Protein 5T39 (pdb70)

Radius of gyration: 17.99 Å; Cα contacts (8 Å, |Δi|>4): 480; chains: 1; bounding box: 50×40×37 Å

Organism: NCBI:txid47853

Solvent-accessible surface area: 11333 Å² total; per-residue (Å²): 141,37,126,151,48,35,70,119,161,42,0,110,112,49,0,148,122,30,85,95,6,10,89,11,10,98,28,73,69,68,114,41,4,114,30,48,141,129,124,76,43,66,65,35,9,120,13,0,49,118,14,22,112,62,7,78,74,0,0,6,2,28,4,42,8,0,45,21,0,18,15,1,8,154,48,125,65,10,40,0,1,0,2,12,27,67,94,113,3,5,101,5,0,49,0,11,15,93,6,60,50,15,134,42,22,80,23,91,96,15,43,16,44,106,49,85,2,78,98,18,47,177,2,52,0,0,2,0,14,36,24,5,28,7,5,66,55,1,20,40,7,0,97,21,0,29,144,6,10,36,2,1,5,0,20,7,54,6,43,32,38,73,129,75,34,95,100,70,100,68,15,34,1,63,67,52,148,22,128,49,77,10,73,36,31,79,11,82,27,92,25,4,32,40,5,8,94,78,10,1,43,41,1,0,87,101,15,25,0,78,53,49,81,63,75,99,56,105,95,46,77,110,56,2,35,2,22,0,0,0,82,25,271

InterPro domains:
  IPR008775 Phytanoyl-CoA dioxygenase-like [PF05721] (241-432)
  IPR025714 Methyltransferase domain [PF13847] (56-159)
  IPR029063 S-adenosyl-L-methionine-dependent methyltransferase superfamily [G3DSA:3.40.50.150] (39-230)
  IPR029063 S-adenosyl-L-methionine-dependent methyltransferase superfamily [SSF53335] (43-216)

Foldseek 3Di:
DDPLADPVVVVLVVLVVLPPAAPFDDDPRRGNYHHDPDPQLLVVLVVVCVLQVPWAEEEEEACQQPRNVVNNLPDPRHAYEYEHADVSRQVNNVSVCSNVVSPSYHYDYDALVPDDLLVPAATAEYEAALPLQQAACSLVSLLSRLSHYFKYWYKDKAFQDQPPFDADPRFGWDKAAFPPPPVSSHHPDRIGIGGHPVRVVVSNVVSFQVDKAWPDWDHDNGIIITIIMGGGD

Sequence (233 aa):
RGSHMMDRREIQRRRAKELEPWVNGFEEFEGIRYAEGSDHQDPADRARRAFYEAFPGATRRILELGALEGADTLALARQPGTSSILGLEGREEENLRRAEFVMEEVHGATNVELRIADVETLDFATLGRFDAVLCAGLLYHVREPWALLKDAARRVSAGIYLSTHYWGSSDGLETLDGYSVKHVREEHPEPQARGLSVDVRWLDRASLFAALEENAGFVEIEVLHERTSAEVCDIVVVGRAR

B-factor: mean 14.62, std 6.2, range [7.01, 93.86]

Nearest PDB structures (foldseek):
  5t39-assembly1_A  TM=1.004E+00  e=2.642E-52  Micromonospora carbonacea
  5t38-assembly1_A  TM=9.988E-01  e=7.081E-51  Micromonospora carbonacea
  6ec3-assembly2_B  TM=9.715E-01  e=1.881E-34  Micromonospora carbonacea
  6ec3-assembly3_C  TM=9.720E-01  e=6.759E-34  Micromonospora carbonacea
  6ec3-assembly1_A  TM=9.682E-01  e=3.293E-33  Micromonospora carbonacea

Secondary structure (DSSP, 8-state):
--TTSPPHHHHHHHHHHTPSPSS-EEETTEEEE-------HHHHHHHHHHH-TT--EEEEE--TTSHHHHHHHSSTT-EEEEEES-HHHHHHHHHHHHHHT-TTEEEEE--TTT--GGGS--BSEEEEES-GGGSS-HHHHHHHHHHHBSEEEEEEEEES--TT-EEETTEEEEEEE---SSGGG--SSSEEEEEBHHHHHHHHHHHT--EEEEEEEE--SSEEEEEEEEE--

Structure (mmCIF, N/CA/C/O backbone):
data_5T39
#
_entry.id   5T39
#
_cell.length_a   50.222
_cell.length_b   41.270
_cell.length_c   58.504
_cell.angle_alpha   90.000
_cell.angle_beta   98.580
_cell.angle_gamma   90.000
#
_symmetry.space_group_name_H-M   'P 1 21 1'
#
loop_
_entity.id
_entity.type
_entity.pdbx_description
1 polymer EvdMO1
2 non-polymer S-ADENOSYL-L-HOMOCYSTEINE
3 water water
#
loop_
_atom_site.group_PDB
_atom_site.id
_atom_site.type_symbol
_atom_site.label_atom_id
_atom_site.label_alt_id
_atom_site.label_comp_id
_atom_site.label_asym_id
_atom_site.label_entity_id
_atom_site.label_seq_id
_atom_site.pdbx_PDB_ins_code
_atom_site.Cartn_x
_atom_site.Cartn_y
_atom_site.Cartn_z
_atom_site.occupancy
_atom_site.B_iso_or_equiv
_atom_site.auth_seq_id
_atom_site.auth_comp_id
_atom_site.auth_asym_id
_atom_site.auth_atom_id
_atom_site.pdbx_PDB_model_num
ATOM 1 N N . ARG A 1 17 ? 127.126 24.286 61.135 1.00 16.85 -4 ARG A N 1
ATOM 2 C CA . ARG A 1 17 ? 126.126 23.477 61.877 1.00 15.23 -4 ARG A CA 1
ATOM 3 C C . ARG A 1 17 ? 126.131 23.868 63.355 1.00 15.76 -4 ARG A C 1
ATOM 4 O O . ARG A 1 17 ? 127.152 23.760 64.039 1.00 16.87 -4 ARG A O 1
ATOM 25 N N . GLY A 1 18 ? 124.969 24.315 63.831 1.00 15.85 -3 GLY A N 1
ATOM 26 C CA . GLY A 1 18 ? 124.870 24.832 65.184 1.00 16.50 -3 GLY A CA 1
ATOM 27 C C . GLY A 1 18 ? 125.250 23.806 66.232 1.00 16.59 -3 GLY A C 1
ATOM 28 O O . GLY A 1 18 ? 125.049 22.605 66.064 1.00 15.97 -3 GLY A O 1
ATOM 32 N N . SER A 1 19 ? 125.787 24.304 67.346 1.00 17.64 -2 SER A N 1
ATOM 33 C CA . SER A 1 19 ? 126.302 23.431 68.393 1.00 19.27 -2 SER A CA 1
ATOM 34 C C . SER A 1 19 ? 125.211 22.589 69.048 1.00 18.98 -2 SER A C 1
ATOM 35 O O . SER A 1 19 ? 125.525 21.566 69.663 1.00 20.97 -2 SER A O 1
ATOM 43 N N . HIS A 1 20 ? 123.946 22.999 68.944 1.00 18.31 -1 HIS A N 1
ATOM 44 C CA . HIS A 1 20 ? 122.827 22.243 69.494 1.00 18.86 -1 HIS A CA 1
ATOM 45 C C . HIS A 1 20 ? 122.440 21.053 68.633 1.00 16.65 -1 HIS A C 1
ATOM 46 O O . HIS A 1 20 ? 121.607 20.244 69.060 1.00 18.11 -1 HIS A O 1
ATOM 60 N N . MET A 1 21 ? 122.988 20.944 67.428 1.00 13.73 0 MET A N 1
ATOM 61 C CA . MET A 1 21 ? 122.607 19.881 66.510 1.00 12.21 0 MET A CA 1
ATOM 62 C C . MET A 1 21 ? 123.452 18.634 66.732 1.00 11.88 0 MET A C 1
ATOM 63 O O . MET A 1 21 ? 124.648 18.714 67.007 1.00 13.13 0 MET A O 1
ATOM 77 N N . MET A 1 22 ? 122.829 17.476 66.573 1.00 10.42 1 MET A N 1
ATOM 78 C CA . MET A 1 22 ? 123.580 16.232 66.505 1.00 10.05 1 MET A CA 1
ATOM 79 C C . MET A 1 22 ? 124.296 16.166 65.160 1.00 9.78 1 MET A C 1
ATOM 80 O O . MET A 1 22 ? 123.756 16.582 64.135 1.00 10.26 1 MET A O 1
ATOM 94 N N . ASP A 1 23 ? 125.520 15.650 65.148 1.00 9.87 2 ASP A N 1
ATOM 95 C CA . ASP A 1 23 ? 126.229 15.475 63.886 1.00 10.05 2 ASP A CA 1
ATOM 96 C C . ASP A 1 23 ? 125.430 14.542 62.981 1.00 9.58 2 ASP A C 1
ATOM 97 O O . ASP A 1 23 ? 124.906 13.520 63.432 1.00 9.71 2 ASP A O 1
ATOM 106 N N . ARG A 1 24 ? 125.364 14.862 61.688 1.00 9.51 3 ARG A N 1
ATOM 107 C CA . ARG A 1 24 ? 124.669 13.973 60.763 1.00 9.36 3 ARG A CA 1
ATOM 108 C C . ARG A 1 24 ? 125.273 12.581 60.758 1.00 9.39 3 ARG A C 1
ATOM 109 O O . ARG A 1 24 ? 124.553 11.595 60.597 1.00 9.57 3 ARG A O 1
ATOM 130 N N . ARG A 1 25 ? 126.591 12.466 60.933 1.00 10.25 4 ARG A N 1
ATOM 131 C CA . ARG A 1 25 ? 127.222 11.147 60.988 1.00 10.83 4 ARG A CA 1
ATOM 132 C C . ARG A 1 25 ? 126.638 10.321 62.116 1.00 10.07 4 ARG A C 1
ATOM 133 O O . ARG A 1 25 ? 126.469 9.100 61.991 1.00 10.61 4 ARG A O 1
ATOM 154 N N . GLU A 1 26 ? 126.387 10.962 63.247 1.00 9.65 5 GLU A N 1
ATOM 155 C CA . GLU A 1 26 ? 125.868 10.275 64.417 1.00 9.43 5 GLU A CA 1
ATOM 156 C C . GLU A 1 26 ? 124.372 10.012 64.278 1.00 9.01 5 GLU A C 1
ATOM 157 O O . GLU A 1 26 ? 123.888 8.959 64.709 1.00 9.24 5 GLU A O 1
ATOM 169 N N . ILE A 1 27 ? 123.621 10.949 63.687 1.00 8.43 6 ILE A N 1
ATOM 170 C CA . ILE A 1 27 ? 122.222 10.679 63.359 1.00 8.53 6 ILE A CA 1
ATOM 171 C C . ILE A 1 27 ? 122.133 9.421 62.518 1.00 8.08 6 ILE A C 1
ATOM 172 O O . ILE A 1 27 ? 121.327 8.520 62.783 1.00 8.28 6 ILE A O 1
ATOM 188 N N . GLN A 1 28 ? 122.975 9.340 61.494 1.00 8.58 7 GLN A N 1
ATOM 189 C CA . GLN A 1 28 ? 122.972 8.180 60.612 1.00 9.19 7 GLN A CA 1
ATOM 190 C C . GLN A 1 28 ? 123.326 6.902 61.370 1.00 8.79 7 GLN A C 1
ATOM 191 O O . GLN A 1 28 ? 122.643 5.880 61.246 1.00 8.95 7 GLN A O 1
ATOM 205 N N . ARG A 1 29 ? 124.397 6.940 62.160 1.00 8.68 8 ARG A N 1
ATOM 206 C CA . ARG A 1 29 ? 124.850 5.745 62.856 1.00 9.02 8 ARG A CA 1
ATOM 207 C C . ARG A 1 29 ? 123.778 5.256 63.817 1.00 8.68 8 ARG A C 1
ATOM 208 O O . ARG A 1 29 ? 123.471 4.056 63.884 1.00 8.76 8 ARG A O 1
ATOM 229 N N A ARG A 1 30 ? 123.214 6.174 64.593 0.68 8.30 9 ARG A N 1
ATOM 230 N N B ARG A 1 30 ? 123.212 6.175 64.596 0.32 8.93 9 ARG A N 1
ATOM 231 C CA A ARG A 1 30 ? 122.279 5.781 65.630 0.68 8.77 9 ARG A CA 1
ATOM 232 C CA B ARG A 1 30 ? 122.273 5.778 65.634 0.32 9.61 9 ARG A CA 1
ATOM 233 C C A ARG A 1 30 ? 120.947 5.351 65.031 0.68 8.35 9 ARG A C 1
ATOM 234 C C B ARG A 1 30 ? 120.938 5.353 65.036 0.32 8.91 9 ARG A C 1
ATOM 235 O O A ARG A 1 30 ? 120.357 4.362 65.474 0.68 8.92 9 ARG A O 1
ATOM 236 O O B ARG A 1 30 ? 120.332 4.380 65.497 0.32 9.26 9 ARG A O 1
ATOM 277 N N . ALA A 1 31 ? 120.462 6.053 64.001 1.00 8.27 10 ALA A N 1
ATOM 278 C CA . ALA A 1 31 ? 119.222 5.630 63.354 1.00 8.49 10 ALA A CA 1
ATOM 279 C C . ALA A 1 31 ? 119.359 4.220 62.804 1.00 8.55 10 ALA A C 1
ATOM 280 O O . ALA A 1 31 ? 118.424 3.413 62.894 1.00 9.03 10 ALA A O 1
ATOM 287 N N . LYS A 1 32 ? 120.534 3.895 62.255 1.00 8.47 11 LYS A N 1
ATOM 288 C CA . LYS A 1 32 ? 120.775 2.552 61.739 1.00 8.99 11 LYS A CA 1
ATOM 289 C C . LYS A 1 32 ? 120.799 1.524 62.864 1.00 9.01 11 LYS A C 1
ATOM 290 O O . LYS A 1 32 ? 120.215 0.441 62.751 1.00 9.57 11 LYS A O 1
ATOM 309 N N . GLU A 1 33 ? 121.493 1.842 63.953 1.00 8.91 12 GLU A N 1
ATOM 310 C CA . GLU A 1 33 ? 121.554 0.937 65.093 1.00 9.89 12 GLU A CA 1
ATOM 311 C C . GLU A 1 33 ? 120.172 0.643 65.647 1.00 9.98 12 GLU A C 1
ATOM 312 O O . GLU A 1 33 ? 119.932 -0.457 66.147 1.00 11.24 12 GLU A O 1
ATOM 324 N N . LEU A 1 34 ? 119.250 1.598 65.542 1.00 9.12 13 LEU A N 1
ATOM 325 C CA . LEU A 1 34 ? 117.900 1.462 66.078 1.00 9.74 13 LEU A CA 1
ATOM 326 C C . LEU A 1 34 ? 116.944 0.715 65.148 1.00 9.82 13 LEU A C 1
ATOM 327 O O . LEU A 1 34 ? 115.814 0.430 65.555 1.00 10.36 13 LEU A O 1
ATOM 343 N N . GLU A 1 35 ? 117.361 0.372 63.932 1.00 9.37 14 GLU A N 1
ATOM 344 C CA . GLU A 1 35 ? 116.481 -0.378 63.042 1.00 8.99 14 GLU A CA 1
ATOM 345 C C . GLU A 1 35 ? 116.167 -1.744 63.648 1.00 9.68 14 GLU A C 1
ATOM 346 O O . GLU A 1 35 ? 117.017 -2.342 64.314 1.00 11.41 14 GLU A O 1
ATOM 358 N N . PRO A 1 36 ? 114.974 -2.298 63.389 1.00 8.77 15 PRO A N 1
ATOM 359 C CA . PRO A 1 36 ? 113.949 -1.774 62.480 1.00 8.37 15 PRO A CA 1
ATOM 360 C C . PRO A 1 36 ? 113.016 -0.764 63.143 1.00 8.66 15 PRO A C 1
ATOM 361 O O . PRO A 1 36 ? 112.513 -0.995 64.252 1.00 10.46 15 PRO A O 1
ATOM 372 N N . TRP A 1 37 ? 112.754 0.325 62.430 1.00 8.03 16 TRP A N 1
ATOM 373 C CA . TRP A 1 37 ? 111.758 1.300 62.834 1.00 8.13 16 TRP A CA 1
ATOM 374 C C . TRP A 1 37 ? 110.369 0.881 62.374 1.00 8.63 16 TRP A C 1
ATOM 375 O O . TRP A 1 37 ? 110.199 0.176 61.373 1.00 9.55 16 TRP A O 1
ATOM 396 N N . VAL A 1 38 ? 109.365 1.371 63.099 1.00 8.86 17 VAL A N 1
ATOM 397 C CA . VAL A 1 38 ? 107.965 1.168 62.743 1.00 9.61 17 VAL A CA 1
ATOM 398 C C . VAL A 1 38 ? 107.493 2.237 61.781 1.00 10.09 17 VAL A C 1
ATOM 399 O O . VAL A 1 38 ? 106.807 1.945 60.800 1.00 11.45 17 VAL A O 1
ATOM 412 N N . ASN A 1 39 ? 107.813 3.495 62.054 1.00 10.62 18 ASN A N 1
ATOM 413 C CA . ASN A 1 39 ? 107.349 4.565 61.187 1.00 12.22 18 ASN A CA 1
ATOM 414 C C . ASN A 1 39 ? 108.467 5.268 60.461 1.00 11.52 18 ASN A C 1
ATOM 415 O O . ASN A 1 39 ? 108.205 6.253 59.771 1.00 13.45 18 ASN A O 1
ATOM 426 N N . GLY A 1 40 ? 109.674 4.747 60.544 1.00 10.90 19 GLY A N 1
ATOM 427 C CA . GLY A 1 40 ? 110.797 5.300 59.826 1.00 10.82 19 GLY A CA 1
ATOM 428 C C . GLY A 1 40 ? 111.331 6.530 60.524 1.00 10.61 19 GLY A C 1
ATOM 429 O O . GLY A 1 40 ? 110.800 6.983 61.542 1.00 11.48 19 GLY A O 1
ATOM 433 N N . PHE A 1 41 ? 112.394 7.094 59.944 1.00 9.56 20 PHE A N 1
ATOM 434 C CA . PHE A 1 41 ? 113.029 8.266 60.521 1.00 9.29 20 PHE A CA 1
ATOM 435 C C . PHE A 1 41 ? 113.636 9.110 59.414 1.00 9.06 20 PHE A C 1
ATOM 436 O O . PHE A 1 41 ? 114.439 8.620 58.613 1.00 9.40 20 PHE A O 1
ATOM 453 N N . GLU A 1 42 ? 113.264 10.381 59.400 1.00 9.34 21 GLU A N 1
ATOM 454 C CA A GLU A 1 42 ? 113.770 11.354 58.445 0.70 10.75 21 GLU A CA 1
ATOM 455 C CA B GLU A 1 42 ? 113.826 11.333 58.462 0.30 10.01 21 GLU A CA 1
ATOM 456 C C . GLU A 1 42 ? 114.115 12.630 59.197 1.00 10.01 21 GLU A C 1
ATOM 457 O O . GLU A 1 42 ? 113.408 13.007 60.142 1.00 11.65 21 GLU A O 1
ATOM 480 N N . PHE A 1 43 ? 115.183 13.301 58.777 1.00 8.98 22 PHE A N 1
ATOM 481 C CA . PHE A 1 43 ? 115.552 14.563 59.401 1.00 8.70 22 PHE A CA 1
ATOM 482 C C . PHE A 1 43 ? 116.384 15.351 58.402 1.00 8.52 22 PHE A C 1
ATOM 483 O O . PHE A 1 43 ? 117.246 14.786 57.734 1.00 8.60 22 PHE A O 1
ATOM 500 N N . GLU A 1 44 ? 116.098 16.646 58.282 1.00 8.64 23 GLU A N 1
ATOM 501 C CA . GLU A 1 44 ? 116.792 17.519 57.325 1.00 8.84 23 GLU A CA 1
ATOM 502 C C . GLU A 1 44 ? 116.681 16.995 55.895 1.00 8.71 23 GLU A C 1
ATOM 503 O O . GLU A 1 44 ? 117.609 17.126 55.098 1.00 9.30 23 GLU A O 1
ATOM 515 N N . GLY A 1 45 ? 115.540 16.391 55.559 1.00 9.24 24 GLY A N 1
ATOM 516 C CA . GLY A 1 45 ? 115.335 15.914 54.212 1.00 10.05 24 GLY A CA 1
ATOM 517 C C . GLY A 1 45 ? 116.070 14.641 53.879 1.00 10.58 24 GLY A C 1
ATOM 518 O O . GLY A 1 45 ? 116.093 14.245 52.709 1.00 13.00 24 GLY A O 1
ATOM 522 N N . ILE A 1 46 ? 116.682 13.993 54.867 1.00 9.46 25 ILE A N 1
ATOM 523 C CA . ILE A 1 46 ? 117.410 12.749 54.679 1.00 9.90 25 ILE A CA 1
ATOM 524 C C . ILE A 1 46 ? 116.589 11.637 55.312 1.00 10.00 25 ILE A C 1
ATOM 525 O O . ILE A 1 46 ? 116.267 11.689 56.506 1.00 10.03 25 ILE A O 1
ATOM 541 N N . ARG A 1 47 ? 116.252 10.630 54.515 1.00 11.51 26 ARG A N 1
ATOM 542 C CA . ARG A 1 47 ? 115.505 9.471 54.990 1.00 13.47 26 ARG A CA 1
ATOM 543 C C . ARG A 1 47 ? 116.522 8.454 55.471 1.00 13.12 26 ARG A C 1
ATOM 544 O O . ARG A 1 47 ? 117.162 7.770 54.672 1.00 16.73 26 ARG A O 1
ATOM 565 N N . TYR A 1 48 ? 116.662 8.350 56.780 1.00 10.44 27 TYR A N 1
ATOM 566 C CA . TYR A 1 48 ? 117.642 7.438 57.348 1.00 10.85 27 TYR A CA 1
ATOM 567 C C . TYR A 1 48 ? 117.112 6.016 57.446 1.00 11.55 27 TYR A C 1
ATOM 568 O O . TYR A 1 48 ? 117.862 5.061 57.231 1.00 13.91 27 TYR A O 1
ATOM 586 N N . ALA A 1 49 ? 115.839 5.850 57.785 1.00 9.97 28 ALA A N 1
ATOM 587 C CA . ALA A 1 49 ? 115.269 4.534 58.009 1.00 10.17 28 ALA A CA 1
ATOM 588 C C . ALA A 1 49 ? 113.837 4.524 57.521 1.00 9.71 28 ALA A C 1
ATOM 589 O O . ALA A 1 49 ? 113.117 5.514 57.637 1.00 10.14 28 ALA A O 1
ATOM 596 N N . GLU A 1 50 ? 113.428 3.379 57.001 1.00 9.79 29 GLU A N 1
ATOM 597 C CA . GLU A 1 50 ? 112.073 3.155 56.539 1.00 10.11 29 GLU A CA 1
ATOM 598 C C . GLU A 1 50 ? 111.274 2.459 57.629 1.00 10.48 29 GLU A C 1
ATOM 599 O O . GLU A 1 50 ? 111.813 1.773 58.503 1.00 10.82 29 GLU A O 1
ATOM 611 N N . GLY A 1 51 ? 109.963 2.649 57.563 1.00 12.26 30 GLY A N 1
ATOM 612 C CA . GLY A 1 51 ?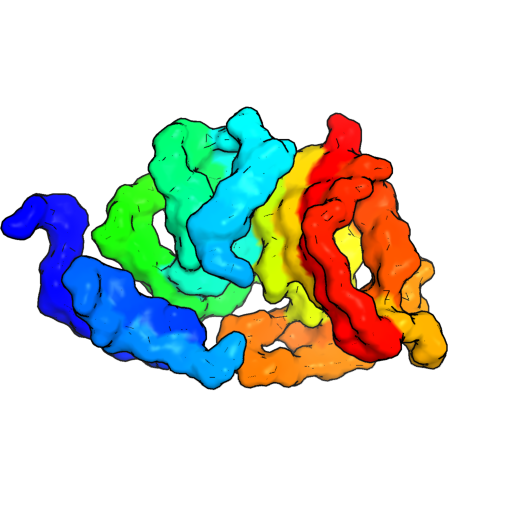 109.047 2.029 58.492 1.00 11.82 30 GLY A CA 1
ATOM 613 C C . GLY A 1 51 ? 108.496 0.727 57.961 1.00 11.35 30 GLY A C 1
ATOM 614 O O . GLY A 1 51 ? 108.893 0.223 56.907 1.00 13.12 30 GLY A O 1
ATOM 618 N N . SER A 1 52 ? 107.559 0.178 58.715 1.00 12.13 31 SER A N 1
ATOM 619 C CA . SER A 1 52 ? 107.082 -1.160 58.432 1.00 14.60 31 SER A CA 1
ATOM 620 C C . SER A 1 52 ? 105.943 -1.129 57.427 1.00 14.78 31 SER A C 1
ATOM 621 O O . SER A 1 52 ? 105.481 -0.074 56.984 1.00 15.43 31 SER A O 1
ATOM 629 N N . ASP A 1 53 ? 105.501 -2.332 57.056 1.00 15.83 32 ASP A N 1
ATOM 630 C CA . ASP A 1 53 ? 104.407 -2.494 56.113 1.00 17.10 32 ASP A CA 1
ATOM 631 C C . ASP A 1 53 ? 103.092 -1.998 56.696 1.00 21.28 32 ASP A C 1
ATOM 632 O O . ASP A 1 53 ? 102.166 -1.708 55.935 1.00 22.38 32 ASP A O 1
ATOM 641 N N . HIS A 1 54 ? 102.985 -1.925 58.021 1.00 24.28 33 HIS A N 1
ATOM 642 C CA . HIS A 1 54 ? 101.730 -1.579 58.687 1.00 28.28 33 HIS A CA 1
ATOM 643 C C . HIS A 1 54 ? 101.775 -0.215 59.368 1.00 29.66 33 HIS A C 1
ATOM 644 O O . HIS A 1 54 ? 100.955 0.069 60.243 1.00 30.51 33 HIS A O 1
ATOM 658 N N . GLN A 1 60 ? 96.859 8.807 62.300 1.00 24.25 39 GLN A N 1
ATOM 659 C CA . GLN A 1 60 ? 96.758 10.174 61.806 1.00 34.78 39 GLN A CA 1
ATOM 660 C C . GLN A 1 60 ? 98.119 10.864 61.772 1.00 22.68 39 GLN A C 1
ATOM 661 O O . GLN A 1 60 ? 98.995 10.580 62.588 1.00 24.62 39 GLN A O 1
ATOM 667 N N . ASP A 1 61 ? 98.291 11.765 60.816 1.00 21.75 40 ASP A N 1
ATOM 668 C CA . ASP A 1 61 ? 99.460 12.627 60.802 1.00 20.72 40 ASP A CA 1
ATOM 669 C C . ASP A 1 61 ? 99.639 13.267 62.182 1.00 17.51 40 ASP A C 1
ATOM 670 O O . ASP A 1 61 ? 98.681 13.842 62.717 1.00 16.80 40 ASP A O 1
ATOM 678 N N . PRO A 1 62 ? 100.833 13.191 62.787 1.00 16.70 41 PRO A N 1
ATOM 679 C CA . PRO A 1 62 ? 100.987 13.735 64.149 1.00 15.73 41 PRO A CA 1
ATOM 680 C C . PRO A 1 62 ? 100.619 15.202 64.280 1.00 15.18 41 PRO A C 1
ATOM 681 O O . PRO A 1 62 ? 100.027 15.586 65.297 1.00 14.50 41 PRO A O 1
ATOM 692 N N . ALA A 1 63 ? 100.961 16.041 63.300 1.00 16.16 42 ALA A N 1
ATOM 693 C CA . ALA A 1 63 ? 100.615 17.454 63.401 1.00 16.90 42 ALA A CA 1
ATOM 694 C C . ALA A 1 63 ? 99.105 17.650 63.400 1.00 16.35 42 ALA A C 1
ATOM 695 O O . ALA A 1 63 ? 98.581 18.492 64.135 1.00 16.09 42 ALA A O 1
ATOM 702 N N . ASP A 1 64 ? 98.385 16.881 62.581 1.00 17.09 43 ASP A N 1
ATOM 703 C CA . ASP A 1 64 ? 96.927 16.981 62.563 1.00 17.92 43 ASP A CA 1
ATOM 704 C C . ASP A 1 64 ? 96.318 16.471 63.866 1.00 15.65 43 ASP A C 1
ATOM 705 O O . ASP A 1 64 ? 95.346 17.043 64.378 1.00 15.60 43 ASP A O 1
ATOM 714 N N . ARG A 1 65 ? 96.875 15.396 64.426 1.00 13.98 44 ARG A N 1
ATOM 715 C CA . ARG A 1 65 ? 96.374 14.897 65.702 1.00 12.41 44 ARG A CA 1
ATOM 716 C C . ARG A 1 65 ? 96.598 15.917 66.811 1.00 11.96 44 ARG A C 1
ATOM 717 O O . ARG A 1 65 ? 95.715 16.146 67.644 1.00 11.62 44 ARG A O 1
ATOM 738 N N . ALA A 1 66 ? 97.783 16.523 66.846 1.00 12.28 45 ALA A N 1
ATOM 739 C CA . ALA A 1 66 ? 98.055 17.534 67.859 1.00 12.19 45 ALA A CA 1
ATOM 740 C C . ALA A 1 66 ? 97.105 18.714 67.722 1.00 12.35 45 ALA A C 1
ATOM 741 O O . ALA A 1 66 ? 96.625 19.250 68.727 1.00 12.24 45 ALA A O 1
ATOM 748 N N . ARG A 1 67 ? 96.803 19.121 66.488 1.00 13.59 46 ARG A N 1
ATOM 749 C CA A ARG A 1 67 ? 95.853 20.210 66.287 0.58 14.21 46 ARG A CA 1
ATOM 750 C CA B ARG A 1 67 ? 95.856 20.212 66.299 0.42 14.56 46 ARG A CA 1
ATOM 751 C C . ARG A 1 67 ? 94.496 19.851 66.877 1.00 13.25 46 ARG A C 1
ATOM 752 O O . ARG A 1 67 ? 93.872 20.660 67.573 1.00 13.30 46 ARG A O 1
ATOM 793 N N . ALA A 1 68 ? 94.015 18.641 66.598 1.00 12.64 47 ALA A N 1
ATOM 794 C CA . ALA A 1 68 ? 92.725 18.232 67.140 1.00 12.30 47 ALA A CA 1
ATOM 795 C C . ALA A 1 68 ? 92.769 18.146 68.658 1.00 10.91 47 ALA A C 1
ATOM 796 O O . ALA A 1 68 ? 91.809 18.523 69.339 1.00 11.31 47 ALA A O 1
ATOM 803 N N . PHE A 1 69 ? 93.878 17.648 69.205 1.00 10.55 48 PHE A N 1
ATOM 804 C CA . PHE A 1 69 ? 94.023 17.530 70.652 1.00 10.21 48 PHE A CA 1
ATOM 805 C C . PHE A 1 69 ? 93.922 18.898 71.317 1.00 10.00 48 PHE A C 1
ATOM 806 O O . PHE A 1 69 ? 93.210 19.068 72.313 1.00 10.48 48 PHE A O 1
ATOM 823 N N . TYR A 1 70 ? 94.630 19.885 70.771 1.00 10.83 49 TYR A N 1
ATOM 824 C CA . TYR A 1 70 ? 94.620 21.223 71.346 1.00 11.73 49 TYR A CA 1
ATOM 825 C C . TYR A 1 70 ? 93.363 22.016 71.002 1.00 11.65 49 TYR A C 1
ATOM 826 O O . TYR A 1 70 ? 93.066 23.003 71.688 1.00 12.92 49 TYR A O 1
ATOM 844 N N . GLU A 1 71 ? 92.600 21.602 69.986 1.00 11.76 50 GLU A N 1
ATOM 845 C CA . GLU A 1 71 ? 91.245 22.133 69.831 1.00 13.01 50 GLU A CA 1
ATOM 846 C C . GLU A 1 71 ? 90.369 21.684 70.993 1.00 12.44 50 GLU A C 1
ATOM 847 O O . GLU A 1 71 ? 89.559 22.462 71.509 1.00 13.29 50 GLU A O 1
ATOM 859 N N . ALA A 1 72 ?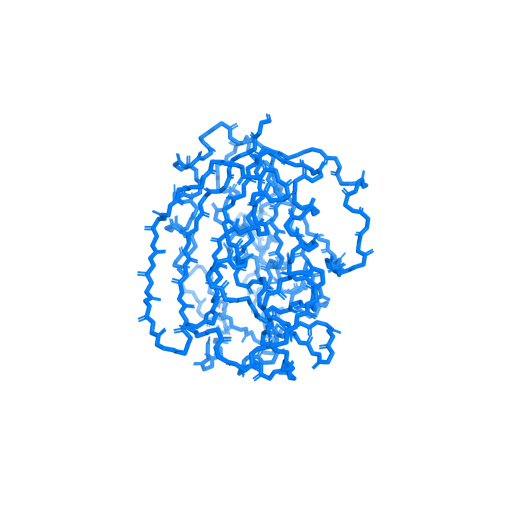 90.540 20.437 71.431 1.00 11.41 51 ALA A N 1
ATOM 860 C CA . ALA A 1 72 ? 89.760 19.901 72.541 1.00 11.71 51 ALA A CA 1
ATOM 861 C C . ALA A 1 72 ? 90.225 20.460 73.883 1.00 10.85 51 ALA A C 1
ATOM 862 O O . ALA A 1 72 ? 89.398 20.668 74.783 1.00 11.69 51 ALA A O 1
ATOM 869 N N . PHE A 1 73 ? 91.543 20.649 74.050 1.00 9.83 52 PHE A N 1
ATOM 870 C CA . PHE A 1 73 ? 92.152 21.025 75.326 1.00 10.22 52 PHE A CA 1
ATOM 871 C C . PHE A 1 73 ? 93.058 22.240 75.123 1.00 10.47 52 PHE A C 1
ATOM 872 O O . PHE A 1 73 ? 94.280 22.163 75.276 1.00 11.07 52 PHE A O 1
ATOM 889 N N . PRO A 1 74 ? 92.480 23.391 74.788 1.00 11.03 53 PRO A N 1
ATOM 890 C CA . PRO A 1 74 ? 93.318 24.555 74.438 1.00 11.32 53 PRO A CA 1
ATOM 891 C C . PRO A 1 74 ? 94.182 25.053 75.577 1.00 11.31 53 PRO A C 1
ATOM 892 O O . PRO A 1 74 ? 95.252 25.624 75.328 1.00 12.10 53 PRO A O 1
ATOM 903 N N . GLY A 1 75 ? 93.740 24.885 76.816 1.00 11.47 54 GLY A N 1
ATOM 904 C CA . GLY A 1 75 ? 94.514 25.335 77.950 1.00 11.98 54 GLY A CA 1
ATOM 905 C C . GLY A 1 75 ? 95.544 24.355 78.457 1.00 11.65 54 GLY A C 1
ATOM 906 O O . GLY A 1 75 ? 96.210 24.639 79.452 1.00 13.33 54 GLY A O 1
ATOM 910 N N . ALA A 1 76 ? 95.718 23.204 77.811 1.00 11.17 55 ALA A N 1
ATOM 911 C CA . ALA A 1 76 ? 96.589 22.172 78.361 1.00 11.66 55 ALA A CA 1
ATOM 912 C C . ALA A 1 76 ? 98.048 22.605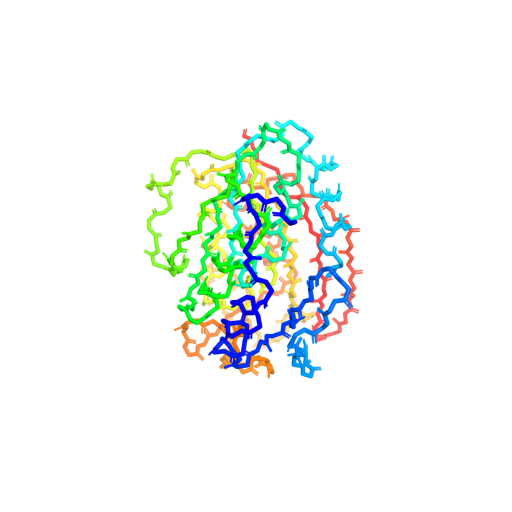 78.387 1.00 11.22 55 ALA A C 1
ATOM 913 O O . ALA A 1 76 ? 98.617 23.015 77.366 1.00 12.30 55 ALA A O 1
ATOM 920 N N . THR A 1 77 ? 98.663 22.478 79.559 1.00 11.39 56 THR A N 1
ATOM 921 C CA . THR A 1 77 ? 100.086 22.735 79.729 1.00 12.51 56 THR A CA 1
ATOM 922 C C . THR A 1 77 ? 100.860 21.530 80.229 1.00 12.36 56 THR A C 1
ATOM 923 O O . THR A 1 77 ? 102.090 21.568 80.222 1.00 13.70 56 THR A O 1
ATOM 934 N N . ARG A 1 78 ? 100.194 20.488 80.703 1.00 9.64 57 ARG A N 1
ATOM 935 C CA A ARG A 1 78 ? 100.847 19.277 81.178 0.59 10.08 57 ARG A CA 1
ATOM 936 C CA B ARG A 1 78 ? 100.881 19.270 81.110 0.41 9.45 57 ARG A CA 1
ATOM 937 C C . ARG A 1 78 ? 100.041 18.101 80.637 1.00 9.21 57 ARG A C 1
ATOM 938 O O . ARG A 1 78 ? 98.877 17.955 81.015 1.00 9.83 57 ARG A O 1
ATOM 979 N N . ILE A 1 79 ? 100.642 17.285 79.769 1.00 8.58 58 ILE A N 1
ATOM 980 C CA . ILE A 1 79 ? 99.949 16.233 79.039 1.00 9.06 58 ILE A CA 1
ATOM 981 C C . ILE A 1 79 ? 100.605 14.897 79.328 1.00 7.89 58 ILE A C 1
ATOM 982 O O . ILE A 1 79 ? 101.834 14.805 79.384 1.00 8.55 58 ILE A O 1
ATOM 998 N N . LEU A 1 80 ? 99.787 13.856 79.445 1.00 7.34 59 LEU A N 1
ATOM 999 C CA . LEU A 1 80 ? 100.248 12.480 79.554 1.00 7.20 59 LEU A CA 1
ATOM 1000 C C . LEU A 1 80 ? 99.903 11.766 78.257 1.00 7.23 59 LEU A C 1
ATOM 1001 O O . LEU A 1 80 ? 98.731 11.754 77.864 1.00 8.58 59 LEU A O 1
ATOM 1017 N N . GLU A 1 81 ? 100.895 11.163 77.608 1.00 7.01 60 GLU A N 1
ATOM 1018 C CA . GLU A 1 81 ? 100.679 10.376 76.401 1.00 7.35 60 GLU A CA 1
ATOM 1019 C C . GLU A 1 81 ? 100.963 8.914 76.717 1.00 7.38 60 GLU A C 1
ATOM 1020 O O . GLU A 1 81 ? 102.028 8.579 77.247 1.00 8.22 60 GLU A O 1
ATOM 1032 N N . LEU A 1 82 ? 100.020 8.043 76.382 1.00 7.02 61 LEU A N 1
ATOM 1033 C CA . LEU A 1 82 ? 100.143 6.615 76.658 1.00 7.62 61 LEU A CA 1
ATOM 1034 C C . LEU A 1 82 ? 100.461 5.845 75.379 1.00 7.83 61 LEU A C 1
ATOM 1035 O O . LEU A 1 82 ? 99.738 5.940 74.392 1.00 9.21 61 LEU A O 1
ATOM 1051 N N . GLY A 1 83 ? 101.512 5.041 75.409 1.00 7.91 62 GLY A N 1
ATOM 1052 C CA . GLY A 1 83 ? 101.911 4.283 74.235 1.00 8.32 62 GLY A CA 1
ATOM 1053 C C . GLY A 1 83 ? 102.612 5.129 73.191 1.00 8.40 62 GLY A C 1
ATOM 1054 O O . GLY A 1 83 ? 102.196 5.180 72.028 1.00 9.65 62 GLY A O 1
ATOM 1058 N N . ALA A 1 84 ? 103.702 5.789 73.592 1.00 8.01 63 ALA A N 1
ATOM 1059 C CA . ALA A 1 84 ? 104.330 6.816 72.768 1.00 8.94 63 ALA A CA 1
ATOM 1060 C C . ALA A 1 84 ? 105.077 6.281 71.547 1.00 8.93 63 ALA A C 1
ATOM 1061 O O . ALA A 1 84 ? 105.417 7.082 70.664 1.00 9.61 63 ALA A O 1
ATOM 1068 N N . LEU A 1 85 ? 105.339 4.977 71.472 1.00 8.19 64 LEU A N 1
ATOM 1069 C CA . LEU A 1 85 ? 105.983 4.373 70.308 1.00 8.33 64 LEU A CA 1
ATOM 1070 C C . LEU A 1 85 ? 107.340 5.021 70.019 1.00 8.55 64 LEU A C 1
ATOM 1071 O O . LEU A 1 85 ? 108.259 4.879 70.833 1.00 9.52 64 LEU A O 1
ATOM 1087 N N . GLU A 1 86 ? 107.476 5.738 68.900 1.00 8.64 65 GLU A N 1
ATOM 1088 C CA . GLU A 1 86 ? 108.724 6.367 68.477 1.00 9.00 65 GLU A CA 1
ATOM 1089 C C . GLU A 1 86 ? 108.688 7.878 68.658 1.00 9.20 65 GLU A C 1
ATOM 1090 O O . GLU A 1 86 ? 109.537 8.600 68.125 1.00 10.00 65 GLU A O 1
ATOM 1102 N N . GLY A 1 87 ? 107.740 8.361 69.452 1.00 9.62 66 GLY A N 1
ATOM 1103 C CA . GLY A 1 87 ? 107.686 9.755 69.846 1.00 11.10 66 GLY A CA 1
ATOM 1104 C C . GLY A 1 87 ? 107.091 10.718 68.848 1.00 11.85 66 GLY A C 1
ATOM 1105 O O . GLY A 1 87 ? 107.199 11.927 69.056 1.00 12.55 66 GLY A O 1
ATOM 1109 N N . ALA A 1 88 ? 106.447 10.246 67.786 1.00 11.93 67 ALA A N 1
ATOM 1110 C CA . ALA A 1 88 ? 105.973 11.173 66.761 1.00 13.14 67 ALA A CA 1
ATOM 1111 C C . ALA A 1 88 ? 104.880 12.098 67.301 1.00 12.38 67 ALA A C 1
ATOM 1112 O O . ALA A 1 88 ? 104.896 13.312 67.049 1.00 12.94 67 ALA A O 1
ATOM 1119 N N . ASP A 1 89 ? 103.893 11.542 68.020 1.00 11.72 68 ASP A N 1
ATOM 1120 C CA . ASP A 1 89 ? 102.862 12.397 68.609 1.00 11.31 68 ASP A CA 1
ATOM 1121 C C . ASP A 1 89 ? 103.445 13.236 69.739 1.00 11.04 68 ASP A C 1
ATOM 1122 O O . ASP A 1 89 ? 103.061 14.395 69.921 1.00 11.70 68 ASP A O 1
ATOM 1131 N N . THR A 1 90 ? 104.370 12.659 70.511 1.00 11.14 69 THR A N 1
ATOM 1132 C CA . THR A 1 90 ? 104.994 13.377 71.615 1.00 11.80 69 THR A CA 1
ATOM 1133 C C . THR A 1 90 ? 105.655 14.643 71.100 1.00 11.97 69 THR A C 1
ATOM 1134 O O . THR A 1 90 ? 105.478 15.737 71.653 1.00 12.38 69 THR A O 1
ATOM 1145 N N . LEU A 1 91 ? 106.420 14.505 70.017 1.00 12.11 70 LEU A N 1
ATOM 1146 C CA . LEU A 1 91 ? 107.100 15.647 69.416 1.00 12.52 70 LEU A CA 1
ATOM 1147 C C . LEU A 1 91 ? 106.098 16.684 68.908 1.00 12.51 70 LEU A C 1
ATOM 1148 O O . LEU A 1 91 ? 106.261 17.891 69.133 1.00 13.76 70 LEU A O 1
ATOM 1164 N N . ALA A 1 92 ? 105.051 16.232 68.216 1.00 12.65 71 ALA A N 1
ATOM 1165 C CA . ALA A 1 92 ? 104.054 17.160 67.697 1.00 13.07 71 ALA A CA 1
ATOM 1166 C C . ALA A 1 92 ? 103.362 17.928 68.818 1.00 12.79 71 ALA A C 1
ATOM 1167 O O . ALA A 1 92 ? 103.107 19.131 68.692 1.00 14.13 71 ALA A O 1
ATOM 1174 N N . LEU A 1 93 ? 103.037 17.247 69.920 1.00 12.47 72 LEU A N 1
ATOM 1175 C CA . LEU A 1 93 ? 102.413 17.912 71.060 1.00 12.64 72 LEU A CA 1
ATOM 1176 C C . LEU A 1 93 ? 103.346 18.900 71.732 1.00 13.49 72 LEU A C 1
ATOM 1177 O O . LEU A 1 93 ? 102.879 19.855 72.360 1.00 14.94 72 LEU A O 1
ATOM 1193 N N . ALA A 1 94 ? 104.648 18.676 71.643 1.00 14.58 73 ALA A N 1
ATOM 1194 C CA . ALA A 1 94 ? 105.630 19.492 72.343 1.00 16.08 73 ALA A CA 1
ATOM 1195 C C . ALA A 1 94 ? 106.036 20.735 71.571 1.00 18.14 73 ALA A C 1
ATOM 1196 O O . ALA A 1 94 ? 106.812 21.540 72.095 1.00 17.52 73 ALA A O 1
ATOM 1203 N N . ARG A 1 95 ? 105.533 20.911 70.346 1.00 21.97 74 ARG A N 1
ATOM 1204 C CA . ARG A 1 95 ? 105.962 22.040 69.525 1.00 26.18 74 ARG A CA 1
ATOM 1205 C C . ARG A 1 95 ? 105.713 23.365 70.233 1.00 27.48 74 ARG A C 1
ATOM 1206 O O . ARG A 1 95 ? 106.546 24.278 70.170 1.00 27.41 74 ARG A O 1
ATOM 1227 N N . GLN A 1 96 ? 104.579 23.495 70.902 1.00 29.47 75 GLN A N 1
ATOM 1228 C CA . GLN A 1 96 ? 104.252 24.745 71.565 1.00 30.89 75 GLN A CA 1
ATOM 1229 C C . GLN A 1 96 ? 105.048 24.851 72.859 1.00 30.92 75 GLN A C 1
ATOM 1230 O O . GLN A 1 96 ? 104.927 23.970 73.719 1.00 30.35 75 GLN A O 1
ATOM 1234 N N . PRO A 1 97 ? 105.864 25.885 73.042 1.00 31.45 76 PRO A N 1
ATOM 1235 C CA . PRO A 1 97 ? 106.455 26.094 74.359 1.00 30.49 76 PRO A CA 1
ATOM 1236 C C . PRO A 1 97 ? 105.343 26.410 75.341 1.00 28.24 76 PRO A C 1
ATOM 1237 O O . PRO A 1 97 ? 104.254 26.862 74.976 1.00 30.28 76 PRO A O 1
ATOM 1248 N N . GLY A 1 98 ? 105.624 26.147 76.600 1.00 24.00 77 GLY A N 1
ATOM 1249 C CA . GLY A 1 98 ? 104.624 26.253 77.620 1.00 20.96 77 GLY A CA 1
ATOM 1250 C C . GLY A 1 98 ? 103.860 24.980 77.918 1.00 17.94 77 GLY A C 1
ATOM 1251 O O . GLY A 1 98 ? 103.123 24.961 78.906 1.00 17.75 77 GLY A O 1
ATOM 1255 N N . THR A 1 99 ? 103.995 23.920 77.112 1.00 17.16 78 THR A N 1
ATOM 1256 C CA . THR A 1 99 ? 103.359 22.632 77.415 1.00 16.85 78 THR A CA 1
ATOM 1257 C C . THR A 1 99 ? 104.430 21.554 77.586 1.00 16.64 78 THR A C 1
ATOM 1258 O O . THR A 1 99 ? 105.281 21.394 76.715 1.00 19.94 78 THR A O 1
ATOM 1269 N N . SER A 1 100 ? 104.347 20.793 78.687 1.00 12.84 79 SER A N 1
ATOM 1270 C CA A SER A 1 100 ? 105.256 19.705 79.011 0.23 12.66 79 SER A CA 1
ATOM 1271 C CA B SER A 1 100 ? 105.264 19.701 78.984 0.77 12.96 79 SER A CA 1
ATOM 1272 C C . SER A 1 100 ? 104.512 18.395 78.798 1.00 11.52 79 SER A C 1
ATOM 1273 O O . SER A 1 100 ? 103.318 18.312 79.092 1.00 11.81 79 SER A O 1
ATOM 1288 N N . ILE A 1 101 ? 105.221 17.383 78.297 1.00 10.45 80 ILE A N 1
ATOM 1289 C CA . ILE A 1 101 ? 104.625 16.100 77.958 1.00 10.15 80 ILE A CA 1
ATOM 1290 C C . ILE A 1 101 ? 105.375 15.011 78.701 1.00 9.10 80 ILE A C 1
ATOM 1291 O O . ILE A 1 101 ? 106.610 14.993 78.689 1.00 9.97 80 ILE A O 1
ATOM 1307 N N . LEU A 1 102 ? 104.638 14.077 79.298 1.00 8.39 81 LEU A N 1
ATOM 1308 C CA . LEU A 1 102 ? 105.191 12.821 79.783 1.00 8.22 81 LEU A CA 1
ATOM 1309 C C . LEU A 1 102 ? 104.660 11.730 78.872 1.00 7.77 81 LEU A C 1
ATOM 1310 O O . LEU A 1 102 ? 103.447 11.533 78.797 1.00 7.88 81 LEU A O 1
ATOM 1326 N N . GLY A 1 103 ? 105.551 11.049 78.163 1.00 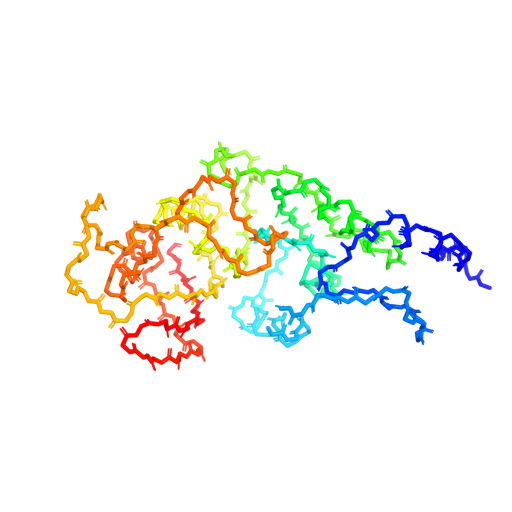7.73 82 GLY A N 1
ATOM 1327 C CA . GLY A 1 103 ? 105.180 9.942 77.294 1.00 7.59 82 GLY A CA 1
ATOM 1328 C C . GLY A 1 103 ? 105.618 8.624 77.908 1.00 7.69 82 GLY A C 1
ATOM 1329 O O . GLY A 1 103 ? 106.776 8.465 78.290 1.00 8.99 82 GLY A O 1
ATOM 1333 N N . LEU A 1 104 ? 104.677 7.693 78.003 1.00 7.16 83 LEU A N 1
ATOM 1334 C CA . LEU A 1 104 ? 104.929 6.368 78.547 1.00 7.42 83 LEU A CA 1
ATOM 1335 C C . LEU A 1 104 ? 104.941 5.353 77.417 1.00 7.48 83 LEU A C 1
ATOM 1336 O O . LEU A 1 104 ? 104.079 5.389 76.528 1.00 7.60 83 LEU A O 1
ATOM 1352 N N . GLU A 1 105 ? 105.896 4.428 77.465 1.00 7.25 84 GLU A N 1
ATOM 1353 C CA . GLU A 1 105 ? 106.035 3.430 76.418 1.00 7.93 84 GLU A CA 1
ATOM 1354 C C . GLU A 1 105 ? 106.441 2.110 77.050 1.00 7.54 84 GLU A C 1
ATOM 1355 O O . GLU A 1 105 ? 107.346 2.060 77.881 1.00 8.34 84 GLU A O 1
ATOM 1367 N N . GLY A 1 106 ? 105.778 1.032 76.652 1.00 7.73 85 GLY A N 1
ATOM 1368 C CA . GLY A 1 106 ? 105.998 -0.262 77.257 1.00 8.67 85 GLY A CA 1
ATOM 1369 C C . GLY A 1 106 ? 107.123 -1.097 76.700 1.00 8.56 85 GLY A C 1
ATOM 1370 O O . GLY A 1 106 ? 107.565 -2.023 77.386 1.00 9.54 85 GLY A O 1
ATOM 1374 N N . ARG A 1 107 ? 107.588 -0.822 75.482 1.00 8.24 86 ARG A N 1
ATOM 1375 C CA . ARG A 1 107 ? 108.620 -1.622 74.838 1.00 9.13 86 ARG A CA 1
ATOM 1376 C C . ARG A 1 107 ? 109.919 -0.829 74.813 1.00 8.87 86 ARG A C 1
ATOM 1377 O O . ARG A 1 107 ? 109.978 0.265 74.247 1.00 9.00 86 ARG A O 1
ATOM 1398 N N . GLU A 1 108 ? 110.957 -1.383 75.430 1.00 10.04 87 GLU A N 1
ATOM 1399 C CA . GLU A 1 108 ? 112.214 -0.656 75.545 1.00 10.85 87 GLU A CA 1
ATOM 1400 C C . GLU A 1 108 ? 112.780 -0.286 74.181 1.00 9.79 87 GLU A C 1
ATOM 1401 O O . GLU A 1 108 ? 113.335 0.802 74.018 1.00 10.03 87 GLU A O 1
ATOM 1413 N N . GLU A 1 109 ? 112.650 -1.165 73.187 1.00 9.82 88 GLU A N 1
ATOM 1414 C CA A GLU A 1 109 ? 113.201 -0.867 71.870 0.91 10.91 88 GLU A CA 1
ATOM 1415 C CA B GLU A 1 109 ? 113.210 -0.862 71.874 0.09 10.47 88 GLU A CA 1
ATOM 1416 C C . GLU A 1 109 ? 112.522 0.343 71.245 1.00 9.97 88 GLU A C 1
ATOM 1417 O O . GLU A 1 109 ? 113.173 1.155 70.576 1.00 11.16 88 GLU A O 1
ATOM 1440 N N . ASN A 1 110 ? 111.206 0.478 71.442 1.00 8.61 89 ASN A N 1
ATOM 1441 C CA . ASN A 1 110 ? 110.495 1.645 70.932 1.00 8.39 89 ASN A CA 1
ATOM 1442 C C . ASN A 1 110 ? 110.936 2.891 71.677 1.00 7.88 89 ASN A C 1
ATOM 1443 O O . ASN A 1 110 ? 111.228 3.932 71.072 1.00 8.28 89 ASN A O 1
ATOM 1454 N N . LEU A 1 111 ? 111.007 2.789 73.005 1.00 7.99 90 LEU A N 1
ATOM 1455 C CA . LEU A 1 111 ? 111.407 3.918 73.837 1.00 8.66 90 LEU A CA 1
ATOM 1456 C C . LEU A 1 111 ? 112.764 4.468 73.419 1.00 8.31 90 LEU A C 1
ATOM 1457 O O . LEU A 1 111 ? 112.961 5.688 73.373 1.00 8.32 90 LEU A O 1
ATOM 1473 N N . ARG A 1 112 ? 113.720 3.586 73.124 1.00 8.36 91 ARG A N 1
ATOM 1474 C CA . ARG A 1 112 ? 115.039 4.064 72.715 1.00 9.00 91 ARG A CA 1
ATOM 1475 C C . ARG A 1 112 ? 114.963 4.884 71.437 1.00 8.10 91 ARG A C 1
ATOM 1476 O O . ARG A 1 112 ? 115.690 5.873 71.285 1.00 8.61 91 ARG A O 1
ATOM 1497 N N . ARG A 1 113 ? 114.106 4.482 70.500 1.00 7.97 92 ARG A N 1
ATOM 1498 C CA . ARG A 1 113 ? 113.859 5.290 69.312 1.00 8.50 92 ARG A CA 1
ATOM 1499 C C . ARG A 1 113 ? 113.297 6.653 69.644 1.00 8.36 92 ARG A C 1
ATOM 1500 O O . ARG A 1 113 ? 113.753 7.683 69.138 1.00 8.44 92 ARG A O 1
ATOM 1521 N N . ALA A 1 114 ? 112.262 6.668 70.483 1.00 7.95 93 ALA A N 1
ATOM 1522 C CA . ALA A 1 114 ? 111.633 7.921 70.879 1.00 8.05 93 ALA A CA 1
ATOM 1523 C C . ALA A 1 114 ? 112.629 8.844 71.569 1.00 8.15 93 ALA A C 1
ATOM 1524 O O . ALA A 1 114 ? 112.637 10.050 71.319 1.00 8.47 93 ALA A O 1
ATOM 1531 N N . GLU A 1 115 ? 113.489 8.297 72.432 1.00 8.12 94 GLU A N 1
ATOM 1532 C CA . GLU A 1 115 ? 114.486 9.123 73.115 1.00 8.68 94 GLU A CA 1
ATOM 1533 C C . GLU A 1 115 ? 115.458 9.736 72.116 1.00 8.85 94 GLU A C 1
ATOM 1534 O O . GLU A 1 115 ? 115.837 10.902 72.243 1.00 9.81 94 GLU A O 1
ATOM 1546 N N . PHE A 1 116 ? 115.872 8.965 71.112 1.00 8.72 95 PHE A N 1
ATOM 1547 C CA . PHE A 1 116 ? 116.734 9.488 70.058 1.00 8.82 95 PHE A CA 1
ATOM 1548 C C . PHE A 1 116 ? 116.039 10.618 69.304 1.00 8.87 95 PHE A C 1
ATOM 1549 O O . PHE A 1 116 ? 116.633 11.672 69.056 1.00 9.40 95 PHE A O 1
ATOM 1566 N N . VAL A 1 117 ? 114.768 10.420 68.941 1.00 8.70 96 VAL A N 1
ATOM 1567 C CA . VAL A 1 117 ? 114.017 11.461 68.244 1.00 9.44 96 VAL A CA 1
ATOM 1568 C C . VAL A 1 117 ? 114.021 12.755 69.052 1.00 9.44 96 VAL A C 1
ATOM 1569 O O . VAL A 1 117 ? 114.255 13.849 68.517 1.00 10.09 96 VAL A O 1
ATOM 1582 N N . MET A 1 118 ? 113.752 12.659 70.358 1.00 9.41 97 MET A N 1
ATOM 1583 C CA . MET A 1 118 ? 113.704 13.872 71.172 1.00 10.26 97 MET A CA 1
ATOM 1584 C C . MET A 1 118 ? 115.063 14.549 71.235 1.00 10.93 97 MET A C 1
ATOM 1585 O O . MET A 1 118 ? 115.142 15.779 71.269 1.00 12.21 97 MET A O 1
ATOM 1599 N N . GLU A 1 119 ? 116.134 13.765 71.318 1.00 10.20 98 GLU A N 1
ATOM 1600 C CA A GLU A 1 119 ? 117.481 14.333 71.348 0.32 10.63 98 GLU A CA 1
ATOM 1601 C CA B GLU A 1 119 ? 117.465 14.356 71.358 0.68 10.76 98 GLU A CA 1
ATOM 1602 C C . GLU A 1 119 ? 117.801 15.047 70.041 1.00 10.51 98 GLU A C 1
ATOM 1603 O O . GLU A 1 119 ? 118.324 16.167 70.040 1.00 11.76 98 GLU A O 1
ATOM 1626 N N . VAL A 1 120 ? 117.495 14.410 68.908 1.00 9.73 99 VAL A N 1
ATOM 1627 C CA . VAL A 1 120 ? 117.791 15.016 67.612 1.00 10.01 99 VAL A CA 1
ATOM 1628 C C . VAL A 1 120 ? 117.057 16.340 67.464 1.00 10.78 99 VAL A C 1
ATOM 1629 O O . VAL A 1 120 ? 117.602 17.306 66.923 1.00 11.71 99 VAL A O 1
ATOM 1642 N N . HIS A 1 121 ? 115.808 16.400 67.918 1.00 10.91 100 HIS A N 1
ATOM 1643 C CA . HIS A 1 121 ? 114.972 17.583 67.768 1.00 12.19 100 HIS A CA 1
ATOM 1644 C C . HIS A 1 121 ? 115.130 18.588 68.902 1.00 13.23 100 HIS A C 1
ATOM 1645 O O . HIS A 1 121 ? 114.554 19.677 68.826 1.00 15.77 100 HIS A O 1
ATOM 1659 N N . GLY A 1 122 ? 115.892 18.269 69.941 1.00 13.73 101 GLY A N 1
ATOM 1660 C CA . GLY A 1 122 ? 116.043 19.195 71.057 1.00 14.75 101 GLY A CA 1
ATOM 1661 C C . GLY A 1 122 ? 114.764 19.460 71.825 1.00 15.48 101 GLY A C 1
ATOM 1662 O O . GLY A 1 122 ? 114.548 20.581 72.300 1.00 17.03 101 GLY A O 1
ATOM 1666 N N . ALA A 1 123 ? 113.914 18.447 71.979 1.00 14.84 102 ALA A N 1
ATOM 1667 C CA . ALA A 1 123 ? 112.589 18.604 72.593 1.00 15.89 102 ALA A CA 1
ATOM 1668 C C . ALA A 1 123 ? 112.681 18.451 74.115 1.00 16.36 102 ALA A C 1
ATOM 1669 O O . ALA A 1 123 ? 112.284 17.438 74.703 1.00 17.34 102 ALA A O 1
ATOM 1676 N N . THR A 1 124 ? 113.151 19.514 74.770 1.00 16.07 103 THR A N 1
ATOM 1677 C CA . THR A 1 124 ? 113.446 19.460 76.197 1.00 17.01 103 THR A CA 1
ATOM 1678 C C . THR A 1 124 ? 112.201 19.475 77.079 1.00 16.03 103 THR A C 1
ATOM 1679 O O . THR A 1 124 ? 112.320 19.178 78.272 1.00 17.87 103 THR A O 1
ATOM 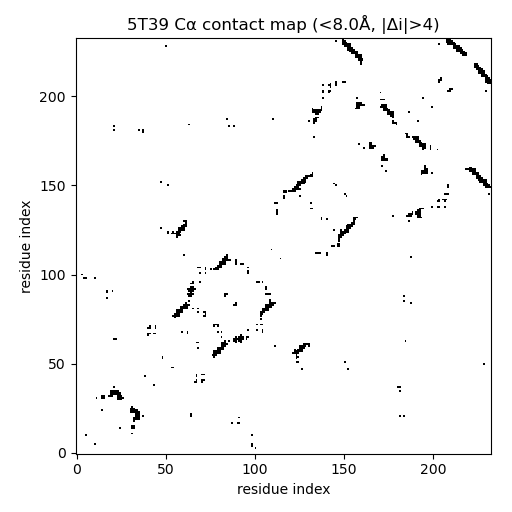1690 N N . ASN A 1 125 ? 111.024 19.811 76.536 1.00 13.84 104 ASN A N 1
ATOM 1691 C CA . ASN A 1 125 ? 109.776 19.792 77.290 1.00 13.76 104 ASN A CA 1
ATOM 1692 C C . ASN A 1 125 ? 109.089 18.426 77.249 1.00 12.85 104 ASN A C 1
ATOM 1693 O O . ASN A 1 125 ? 107.908 18.322 77.591 1.00 13.29 104 ASN A O 1
ATOM 1704 N N . VAL A 1 126 ? 109.814 17.383 76.853 1.00 11.94 105 VAL A N 1
ATOM 1705 C CA . VAL A 1 126 ? 109.325 16.010 76.824 1.00 11.20 105 VAL A CA 1
ATOM 1706 C C . VAL A 1 126 ? 110.133 15.180 77.807 1.00 10.72 105 VAL A C 1
ATOM 1707 O O . VAL A 1 126 ? 111.364 15.276 77.852 1.00 11.83 105 VAL A O 1
ATOM 1720 N N . GLU A 1 127 ? 109.441 14.352 78.578 1.00 9.90 106 GLU A N 1
ATOM 1721 C CA . GLU A 1 127 ? 110.054 13.258 79.313 1.00 9.52 106 GLU A CA 1
ATOM 1722 C C . GLU A 1 127 ? 109.430 11.971 78.818 1.00 9.30 106 GLU A C 1
ATOM 1723 O O . GLU A 1 127 ? 108.207 11.900 78.674 1.00 9.68 106 GLU A O 1
ATOM 1735 N N . LEU A 1 128 ? 110.256 10.959 78.570 1.00 8.69 107 LEU A N 1
ATOM 1736 C CA . LEU A 1 128 ? 109.809 9.637 78.174 1.00 9.00 107 LEU A CA 1
ATOM 1737 C C . LEU A 1 128 ? 110.202 8.649 79.256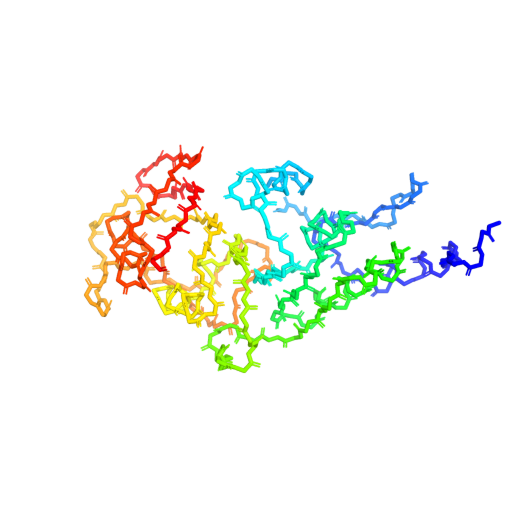 1.00 8.90 107 LEU A C 1
ATOM 1738 O O . LEU A 1 128 ? 111.307 8.740 79.808 1.00 10.14 107 LEU A O 1
ATOM 1754 N N . ARG A 1 129 ? 109.324 7.687 79.537 1.00 8.53 108 ARG A N 1
ATOM 1755 C CA . ARG A 1 129 ? 109.594 6.684 80.551 1.00 9.01 108 ARG A CA 1
ATOM 1756 C C . ARG A 1 129 ? 109.066 5.338 80.098 1.00 8.83 108 ARG A C 1
ATOM 1757 O O . ARG A 1 129 ? 107.996 5.251 79.483 1.00 9.00 108 ARG A O 1
ATOM 1778 N N . ILE A 1 130 ? 109.810 4.289 80.431 1.00 8.76 109 ILE A N 1
ATOM 1779 C CA . ILE A 1 130 ? 109.289 2.943 80.299 1.00 8.92 109 ILE A CA 1
ATOM 1780 C C . ILE A 1 130 ? 108.168 2.761 81.311 1.00 10.04 109 ILE A C 1
ATOM 1781 O O . ILE A 1 130 ? 108.260 3.213 82.460 1.00 12.53 109 ILE A O 1
ATOM 1797 N N . ALA A 1 131 ? 107.096 2.100 80.897 1.00 9.00 110 ALA A N 1
ATOM 1798 C CA . ALA A 1 131 ? 106.000 1.781 81.799 1.00 9.01 110 ALA A CA 1
ATOM 1799 C C . ALA A 1 131 ? 105.088 0.781 81.112 1.00 9.08 110 ALA A C 1
ATOM 1800 O O . ALA A 1 131 ? 104.875 0.844 79.899 1.00 10.43 110 ALA A O 1
ATOM 1807 N N . ASP A 1 132 ? 104.498 -0.097 81.912 1.00 8.54 111 ASP A N 1
ATOM 1808 C CA . ASP A 1 132 ? 103.426 -0.981 81.467 1.00 8.89 111 ASP A CA 1
ATOM 1809 C C . ASP A 1 132 ? 102.142 -0.409 82.045 1.00 8.44 111 ASP A C 1
ATOM 1810 O O . ASP A 1 132 ? 101.943 -0.436 83.256 1.00 8.93 111 ASP A O 1
ATOM 1819 N N . VAL A 1 133 ? 101.278 0.127 81.186 1.00 8.09 112 VAL A N 1
ATOM 1820 C CA . VAL A 1 133 ? 100.066 0.769 81.683 1.00 8.34 112 VAL A CA 1
ATOM 1821 C C . VAL A 1 133 ? 99.143 -0.197 82.411 1.00 9.06 112 VAL A C 1
ATOM 1822 O O . VAL A 1 133 ? 98.262 0.253 83.142 1.00 10.74 112 VAL A O 1
ATOM 1835 N N . GLU A 1 134 ? 99.297 -1.507 82.205 1.00 9.11 113 GLU A N 1
ATOM 1836 C CA . GLU A 1 134 ? 98.464 -2.485 82.889 1.00 10.76 113 GLU A CA 1
ATOM 1837 C C . GLU A 1 134 ? 98.879 -2.693 84.339 1.00 11.23 113 GLU A C 1
ATOM 1838 O O . GLU A 1 134 ? 98.086 -3.232 85.112 1.00 13.04 113 GLU A O 1
ATOM 1850 N N . THR A 1 135 ? 100.091 -2.288 84.731 1.00 11.24 114 THR A N 1
ATOM 1851 C CA . THR A 1 135 ? 100.558 -2.489 86.099 1.00 13.26 114 THR A CA 1
ATOM 1852 C C . THR A 1 135 ? 101.008 -1.216 86.799 1.00 12.47 114 THR A C 1
ATOM 1853 O O . THR A 1 135 ? 101.129 -1.219 88.025 1.00 13.89 114 THR A O 1
ATOM 1864 N N . LEU A 1 136 ? 101.221 -0.129 86.071 1.00 11.52 115 LEU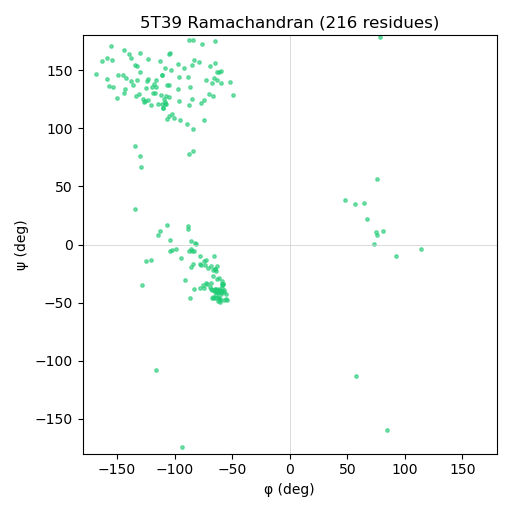 A N 1
ATOM 1865 C CA . LEU A 1 136 ? 101.691 1.112 86.664 1.00 10.97 115 LEU A CA 1
ATOM 1866 C C . LEU A 1 136 ? 100.678 1.663 87.660 1.00 10.97 115 LEU A C 1
ATOM 1867 O O . LEU A 1 136 ? 99.470 1.665 87.403 1.00 11.75 115 LEU A O 1
ATOM 1883 N N . ASP A 1 137 ? 101.181 2.212 88.765 1.00 11.41 116 ASP A N 1
ATOM 1884 C CA . ASP A 1 137 ? 100.355 2.968 89.708 1.00 11.66 116 ASP A CA 1
ATOM 1885 C C . ASP A 1 137 ? 100.246 4.399 89.193 1.00 10.59 116 ASP A C 1
ATOM 1886 O O . ASP A 1 137 ? 101.160 5.207 89.362 1.00 10.68 116 ASP A O 1
ATOM 1895 N N . PHE A 1 138 ? 99.127 4.714 88.538 1.00 10.24 117 PHE A N 1
ATOM 1896 C CA . PHE A 1 138 ? 98.973 6.035 87.941 1.00 10.42 117 PHE A CA 1
ATOM 1897 C C . PHE A 1 138 ? 98.948 7.146 88.982 1.00 11.07 117 PHE A C 1
ATOM 1898 O O . PHE A 1 138 ? 99.216 8.297 88.633 1.00 12.11 117 PHE A O 1
ATOM 1915 N N . ALA A 1 139 ? 98.631 6.837 90.243 1.00 12.26 118 ALA A N 1
ATOM 1916 C CA . ALA A 1 139 ? 98.629 7.854 91.292 1.00 14.01 118 ALA A CA 1
ATOM 1917 C C . ALA A 1 139 ? 100.019 8.408 91.576 1.00 14.48 118 ALA A C 1
ATOM 1918 O O . ALA A 1 139 ? 100.132 9.403 92.292 1.00 17.42 118 ALA A O 1
ATOM 1925 N N . THR A 1 140 ? 101.074 7.803 91.035 1.00 12.42 119 THR A N 1
ATOM 1926 C CA . THR A 1 140 ? 102.427 8.323 91.196 1.00 13.08 119 THR A CA 1
ATOM 1927 C C . THR A 1 140 ? 102.779 9.399 90.179 1.00 13.05 119 THR A C 1
ATOM 1928 O O . THR A 1 140 ? 103.863 9.980 90.276 1.00 14.49 119 THR A O 1
ATOM 1939 N N . LEU A 1 141 ? 101.915 9.670 89.205 1.00 11.92 120 LEU A N 1
ATOM 1940 C CA . LEU A 1 141 ? 102.282 10.518 88.079 1.00 11.64 120 LEU A CA 1
ATOM 1941 C C . LEU A 1 141 ? 101.911 11.984 88.249 1.00 12.21 120 LEU A C 1
ATOM 1942 O O . LEU A 1 141 ? 102.339 12.811 87.440 1.00 14.21 120 LEU A O 1
ATOM 1958 N N . GLY A 1 142 ? 101.120 12.326 89.240 1.00 11.98 121 GLY A N 1
ATOM 1959 C CA . GLY A 1 142 ? 100.649 13.684 89.363 1.00 11.78 121 GLY A CA 1
ATOM 1960 C C . GLY A 1 142 ? 99.418 13.923 88.506 1.00 11.12 121 GLY A C 1
ATOM 1961 O O . GLY A 1 142 ? 98.711 12.998 88.108 1.00 12.32 121 GLY A O 1
ATOM 1965 N N . ARG A 1 143 ? 99.162 15.195 88.225 1.00 10.16 122 ARG A N 1
ATOM 1966 C CA . ARG A 1 143 ? 97.952 15.620 87.542 1.00 9.28 122 ARG A CA 1
ATOM 1967 C C . ARG A 1 143 ? 98.300 16.129 86.153 1.00 8.90 122 ARG A C 1
ATOM 1968 O O . ARG A 1 143 ? 99.339 16.769 85.957 1.00 9.79 122 ARG A O 1
ATOM 1989 N N . PHE A 1 144 ? 97.403 15.886 85.209 1.00 8.38 123 PHE A N 1
ATOM 1990 C CA . PHE A 1 144 ? 97.560 16.318 83.834 1.00 8.15 123 PHE A CA 1
ATOM 1991 C C . PHE A 1 144 ? 96.294 17.023 83.379 1.00 8.37 123 PHE A C 1
ATOM 1992 O O . PHE A 1 144 ? 95.186 16.673 83.788 1.00 8.98 123 PHE A O 1
ATOM 2009 N N . ASP A 1 145 ? 96.463 17.990 82.495 1.00 8.57 124 ASP A N 1
ATOM 2010 C CA . ASP A 1 145 ? 95.307 18.642 81.906 1.00 9.06 124 ASP A CA 1
ATOM 2011 C C . ASP A 1 145 ? 94.537 17.695 80.993 1.00 9.16 124 ASP A C 1
ATOM 2012 O O . ASP A 1 145 ? 93.312 17.811 80.862 1.00 10.33 124 ASP A O 1
ATOM 2021 N N . ALA A 1 146 ? 95.230 16.779 80.329 1.00 8.38 125 ALA A N 1
ATOM 2022 C CA . ALA A 1 146 ? 94.575 15.838 79.445 1.00 8.53 125 ALA A CA 1
ATOM 2023 C C . ALA A 1 146 ? 95.535 14.691 79.169 1.00 8.23 125 ALA A C 1
ATOM 2024 O O . ALA A 1 146 ? 96.760 14.814 79.309 1.00 8.19 125 ALA A O 1
ATOM 2031 N N . VAL A 1 147 ? 94.945 13.573 78.773 1.00 7.85 126 VAL A N 1
ATOM 2032 C CA . VAL A 1 147 ? 95.637 12.336 78.442 1.00 7.78 126 VAL A CA 1
ATOM 2033 C C . VAL A 1 147 ? 95.389 12.024 76.974 1.00 7.61 126 VAL A C 1
ATOM 2034 O O . VAL A 1 147 ? 94.239 12.044 76.521 1.00 8.81 126 VAL A O 1
ATOM 2047 N N . LEU A 1 148 ? 96.455 11.734 76.233 1.00 7.38 127 LEU A N 1
ATOM 2048 C CA . LEU A 1 148 ? 96.346 11.205 74.883 1.00 7.69 127 LEU A CA 1
ATOM 2049 C C . LEU A 1 148 ? 96.458 9.693 74.975 1.00 7.53 127 LEU A C 1
ATOM 2050 O O . LEU A 1 148 ? 97.444 9.173 75.512 1.00 7.98 127 LEU A O 1
ATOM 2066 N N . CYS A 1 149 ? 95.440 8.989 74.466 1.00 7.57 128 CYS A N 1
ATOM 2067 C CA . CYS A 1 149 ? 95.405 7.528 74.479 1.00 7.80 128 CYS A CA 1
ATOM 2068 C C . CYS A 1 149 ? 94.976 7.059 73.096 1.00 7.62 128 CYS A C 1
ATOM 2069 O O . CYS A 1 149 ? 93.785 6.830 72.840 1.00 8.58 128 CYS A O 1
ATOM 2077 N N . ALA A 1 150 ? 95.942 6.949 72.189 1.00 8.11 129 ALA A N 1
ATOM 2078 C CA . ALA A 1 150 ? 95.676 6.587 70.811 1.00 8.25 129 ALA A CA 1
ATOM 2079 C C . ALA A 1 150 ? 96.376 5.274 70.496 1.00 8.40 129 ALA A C 1
ATOM 2080 O O . ALA A 1 150 ? 97.523 5.046 70.898 1.00 9.11 129 ALA A O 1
ATOM 2087 N N . GLY A 1 151 ? 95.684 4.407 69.771 1.00 8.47 130 GLY A N 1
ATOM 2088 C CA . GLY A 1 151 ? 96.322 3.194 69.312 1.00 8.69 130 GLY A CA 1
ATOM 2089 C C . GLY A 1 151 ? 96.700 2.216 70.403 1.00 8.67 130 GLY A C 1
ATOM 2090 O O . GLY A 1 151 ? 97.557 1.364 70.173 1.00 10.05 130 GLY A O 1
ATOM 2094 N N . LEU A 1 152 ? 96.059 2.292 71.570 1.00 8.42 131 LEU A N 1
ATOM 2095 C CA . LEU A 1 152 ? 96.504 1.545 72.739 1.00 8.02 131 LEU A CA 1
ATOM 2096 C C . LEU A 1 152 ? 95.403 0.718 73.394 1.00 7.88 131 LEU A C 1
ATOM 2097 O O . LEU A 1 152 ? 95.677 -0.363 73.926 1.00 8.28 131 LEU A O 1
ATOM 2113 N N . LEU A 1 153 ? 94.163 1.210 73.394 1.00 8.00 132 LEU A N 1
ATOM 2114 C CA . LEU A 1 153 ? 93.135 0.595 74.228 1.00 7.98 132 LEU A CA 1
ATOM 2115 C C . LEU A 1 153 ? 92.875 -0.851 73.842 1.00 8.77 132 LEU A C 1
ATOM 2116 O O . LEU A 1 153 ? 92.462 -1.647 74.696 1.00 9.11 132 LEU A O 1
ATOM 2132 N N . TYR A 1 154 ? 93.078 -1.198 72.569 1.00 9.10 133 TYR A N 1
ATOM 2133 C CA . TYR A 1 154 ? 92.868 -2.545 72.054 1.00 10.08 133 TYR A CA 1
ATOM 2134 C C . TYR A 1 154 ? 94.113 -3.418 72.181 1.00 9.91 133 TYR A C 1
ATOM 2135 O O . TYR A 1 154 ? 94.150 -4.518 71.613 1.00 11.31 133 TYR A O 1
ATOM 2153 N N . HIS A 1 155 ? 95.102 -2.975 72.953 1.00 9.37 134 HIS A N 1
ATOM 2154 C CA . HIS A 1 155 ? 96.294 -3.752 73.274 1.00 9.00 134 HIS A CA 1
ATOM 2155 C C . HIS A 1 155 ? 96.368 -4.152 74.745 1.00 8.91 134 HIS A C 1
ATOM 2156 O O . HIS A 1 155 ? 97.418 -4.638 75.187 1.00 9.84 134 HIS A O 1
ATOM 2170 N N . VAL A 1 156 ? 95.287 -3.980 75.512 1.00 8.89 135 VAL A N 1
ATOM 2171 C CA . VAL A 1 156 ? 95.286 -4.318 76.930 1.00 8.86 135 VAL A CA 1
ATOM 2172 C C . VAL A 1 156 ? 94.177 -5.321 77.236 1.00 8.59 135 VAL A C 1
ATOM 2173 O O . VAL A 1 156 ? 93.214 -5.484 76.484 1.00 8.93 135 VAL A O 1
ATOM 2186 N N . ARG A 1 157 ? 94.341 -6.002 78.369 1.00 8.88 136 ARG A N 1
ATOM 2187 C CA . ARG A 1 157 ? 93.383 -7.009 78.819 1.00 9.21 136 ARG A CA 1
ATOM 2188 C C . ARG A 1 157 ? 92.107 -6.407 79.390 1.00 9.16 136 ARG A C 1
ATOM 2189 O O . ARG A 1 157 ? 91.037 -7.010 79.248 1.00 9.75 136 ARG A O 1
ATOM 2210 N N . GLU A 1 158 ? 92.203 -5.264 80.071 1.00 8.76 137 GLU A N 1
ATOM 2211 C CA . GLU A 1 158 ? 91.087 -4.671 80.809 1.00 9.32 137 GLU A CA 1
ATOM 2212 C C . GLU A 1 158 ? 90.976 -3.214 80.402 1.00 8.51 137 GLU A C 1
ATOM 2213 O O . GLU A 1 158 ? 91.387 -2.306 81.144 1.00 8.77 137 GLU A O 1
ATOM 2225 N N . PRO A 1 159 ? 90.435 -2.944 79.212 1.00 8.42 138 PRO A N 1
ATOM 2226 C CA . PRO A 1 159 ? 90.425 -1.558 78.714 1.00 8.08 138 PRO A CA 1
ATOM 2227 C C . PRO A 1 159 ? 89.687 -0.590 79.632 1.00 8.16 138 PRO A C 1
ATOM 2228 O O . PRO A 1 159 ? 90.086 0.573 79.741 1.00 8.08 138 PRO A O 1
ATOM 2239 N N . TRP A 1 160 ? 88.616 -1.031 80.301 1.00 8.34 139 TRP A N 1
ATOM 2240 C CA . TRP A 1 160 ? 87.914 -0.157 81.240 1.00 8.68 139 TRP A CA 1
ATOM 2241 C C . TRP A 1 160 ? 88.838 0.340 82.339 1.00 8.53 139 TRP A C 1
ATOM 2242 O O . TRP A 1 160 ? 88.666 1.465 82.826 1.00 9.07 139 TRP A O 1
ATOM 2263 N N . ALA A 1 161 ? 89.800 -0.480 82.760 1.00 8.32 140 ALA A N 1
ATOM 2264 C CA . ALA A 1 161 ? 90.712 -0.087 83.821 1.00 8.83 140 ALA A CA 1
ATOM 2265 C C . ALA A 1 161 ? 91.702 0.958 83.344 1.00 8.23 140 ALA A C 1
ATOM 2266 O O . ALA A 1 161 ? 92.122 1.806 84.134 1.00 8.87 140 ALA A O 1
ATOM 2273 N N . LEU A 1 162 ? 92.110 0.904 82.078 1.00 7.92 141 LEU A N 1
ATOM 2274 C CA . LEU A 1 162 ? 92.975 1.949 81.547 1.00 7.47 141 LEU A CA 1
ATOM 2275 C C . LEU A 1 162 ? 92.241 3.289 81.530 1.00 7.77 141 LEU A C 1
ATOM 2276 O O . LEU A 1 162 ? 92.824 4.338 81.838 1.00 7.96 141 LEU A O 1
ATOM 2292 N N . LEU A 1 163 ? 90.952 3.274 81.187 1.00 7.76 142 LEU A N 1
ATOM 2293 C CA . LEU A 1 163 ? 90.174 4.500 81.219 1.00 7.77 142 LEU A CA 1
ATOM 2294 C C . LEU A 1 163 ? 90.047 5.035 82.640 1.00 8.13 142 LEU A C 1
ATOM 2295 O O . LEU A 1 163 ? 90.140 6.245 82.861 1.00 8.33 142 LEU A O 1
ATOM 2311 N N . LYS A 1 164 ? 89.830 4.147 83.616 1.00 8.59 143 LYS A N 1
ATOM 2312 C CA . LYS A 1 164 ? 89.818 4.578 85.012 1.00 9.35 143 LYS A CA 1
ATOM 2313 C C . LYS A 1 164 ? 91.147 5.196 85.411 1.00 9.83 143 LYS A C 1
ATOM 2314 O O . LYS A 1 164 ? 91.180 6.191 86.145 1.00 10.62 143 LYS A O 1
ATOM 2333 N N . ASP A 1 165 ? 92.255 4.612 84.961 1.00 9.59 144 ASP A N 1
ATOM 2334 C CA . ASP A 1 165 ? 93.567 5.164 85.295 1.00 10.17 144 ASP A CA 1
ATOM 2335 C C . ASP A 1 165 ? 93.752 6.556 84.716 1.00 9.70 144 ASP A C 1
ATOM 2336 O O . ASP A 1 165 ? 94.306 7.436 85.377 1.00 10.07 144 ASP A O 1
ATOM 2345 N N . ALA A 1 166 ? 93.283 6.783 83.492 1.00 9.23 145 ALA A N 1
ATOM 2346 C CA . ALA A 1 166 ? 93.342 8.127 82.938 1.00 8.96 145 ALA A CA 1
ATOM 2347 C C . ALA A 1 166 ? 92.554 9.105 83.800 1.00 8.84 145 ALA A C 1
ATOM 2348 O O . ALA A 1 166 ? 93.014 10.221 84.061 1.00 9.16 145 ALA A O 1
ATOM 2355 N N . ALA A 1 167 ? 91.366 8.699 84.249 1.00 8.73 146 ALA A N 1
ATOM 2356 C CA . ALA A 1 167 ? 90.542 9.545 85.107 1.00 9.54 146 ALA A CA 1
ATOM 2357 C C . ALA A 1 167 ? 91.187 9.794 86.465 1.00 9.24 146 ALA A C 1
ATOM 2358 O O . ALA A 1 167 ? 90.896 10.808 87.108 1.00 9.67 146 ALA A O 1
ATOM 2365 N N A ARG A 1 168 ? 92.051 8.897 86.929 0.58 9.20 147 ARG A N 1
ATOM 2366 N N B ARG A 1 168 ? 92.040 8.873 86.933 0.42 9.58 147 ARG A N 1
ATOM 2367 C CA A ARG A 1 168 ? 92.704 9.141 88.209 0.58 9.86 147 ARG A CA 1
ATOM 2368 C CA B ARG A 1 168 ? 92.753 9.095 88.190 0.42 10.24 147 ARG A CA 1
ATOM 2369 C C A ARG A 1 168 ? 93.636 10.337 88.144 0.58 8.79 147 ARG A C 1
ATOM 2370 C C B ARG A 1 168 ? 93.577 10.370 88.125 0.42 9.17 147 ARG A C 1
ATOM 2371 O O A ARG A 1 168 ? 93.901 10.962 89.175 0.58 9.62 147 ARG A O 1
ATOM 2372 O O B ARG A 1 168 ? 93.684 11.101 89.117 0.42 10.02 147 ARG A O 1
ATOM 2413 N N . VAL A 1 169 ? 94.154 10.659 86.959 1.00 7.89 148 VAL A N 1
ATOM 2414 C CA . VAL A 1 169 ? 95.164 11.703 86.818 1.00 8.31 148 VAL A CA 1
ATOM 2415 C C . VAL A 1 169 ? 94.688 12.921 86.045 1.00 7.59 148 VAL A C 1
ATOM 2416 O O . VAL A 1 169 ? 95.423 13.923 86.009 1.00 8.56 148 VAL A O 1
ATOM 2429 N N . SER A 1 170 ? 93.509 12.881 85.426 1.00 7.78 149 SER A N 1
ATOM 2430 C CA . SER A 1 170 ? 93.102 13.948 84.520 1.00 8.31 149 SER A CA 1
ATOM 2431 C C . SER A 1 170 ? 91.591 13.959 84.351 1.00 8.92 149 SER A C 1
ATOM 2432 O O . SER A 1 170 ? 90.911 12.952 84.555 1.00 10.67 149 SER A O 1
ATOM 2440 N N . ALA A 1 171 ? 91.091 15.099 83.892 1.00 9.07 150 ALA A N 1
ATOM 2441 C CA . ALA A 1 171 ? 89.680 15.258 83.572 1.00 10.33 150 ALA A CA 1
ATOM 2442 C C . ALA A 1 171 ? 89.419 15.227 82.077 1.00 9.12 150 ALA A C 1
ATOM 2443 O O . ALA A 1 171 ? 88.274 15.441 81.661 1.00 10.62 150 ALA A O 1
ATOM 2450 N N . GLY A 1 172 ? 90.434 14.990 81.257 1.00 8.27 151 GLY A N 1
ATOM 2451 C CA . GLY A 1 172 ? 90.245 14.952 79.826 1.00 8.38 151 GLY A CA 1
ATOM 2452 C C . GLY A 1 172 ? 90.999 13.808 79.188 1.00 7.92 151 GLY A C 1
ATOM 2453 O O . GLY A 1 172 ? 92.136 13.522 79.569 1.00 8.35 151 GLY A O 1
ATOM 2457 N N . ILE A 1 173 ? 90.383 13.163 78.205 1.00 7.77 152 ILE A N 1
ATOM 2458 C CA . ILE A 1 173 ? 91.048 12.125 77.427 1.00 7.84 152 ILE A CA 1
ATOM 2459 C C . ILE A 1 173 ? 90.730 12.319 75.954 1.00 7.73 152 ILE A C 1
ATOM 2460 O O . ILE A 1 173 ? 89.586 12.592 75.576 1.00 9.03 152 ILE A O 1
ATOM 2476 N N . TYR A 1 174 ? 91.748 12.177 75.114 1.00 7.50 153 TYR A N 1
ATOM 2477 C CA . TYR A 1 174 ? 91.599 12.085 73.667 1.00 7.91 153 TYR A CA 1
ATOM 2478 C C . TYR A 1 174 ? 91.866 10.626 73.347 1.00 7.54 153 TYR A C 1
ATOM 2479 O O . TYR A 1 174 ? 92.996 10.155 73.504 1.00 8.27 153 TYR A O 1
ATOM 2497 N N . LEU A 1 175 ? 90.819 9.898 72.986 1.00 7.53 154 LEU A N 1
ATOM 2498 C CA . LEU A 1 175 ? 90.866 8.449 72.840 1.00 7.59 154 LEU A CA 1
ATOM 2499 C C . LEU A 1 175 ? 90.645 8.086 71.380 1.00 7.83 154 LEU A C 1
ATOM 2500 O O . LEU A 1 175 ? 89.595 8.394 70.818 1.00 8.98 154 LEU A O 1
ATOM 2516 N N . SER A 1 176 ? 91.610 7.396 70.781 1.00 7.80 155 SER A N 1
ATOM 2517 C CA . SER A 1 176 ? 91.464 6.853 69.437 1.00 8.31 155 SER A CA 1
ATOM 2518 C C . SER A 1 176 ? 91.635 5.349 69.561 1.00 8.35 155 SER A C 1
ATOM 2519 O O . SER A 1 176 ? 92.667 4.887 70.062 1.00 8.51 155 SER A O 1
ATOM 2527 N N . THR A 1 177 ? 90.608 4.591 69.169 1.00 8.48 156 THR A N 1
ATOM 2528 C CA . THR A 1 177 ? 90.629 3.155 69.382 1.00 8.55 156 THR A CA 1
ATOM 2529 C C . THR A 1 177 ? 89.746 2.448 68.370 1.00 8.88 156 THR A C 1
ATOM 2530 O O . THR A 1 177 ? 88.815 3.027 67.809 1.00 10.02 156 THR A O 1
ATOM 2541 N N . HIS A 1 178 ? 90.027 1.164 68.189 1.00 9.20 157 HIS A N 1
ATOM 2542 C CA . HIS A 1 178 ? 89.044 0.268 67.612 1.00 10.11 157 HIS A CA 1
ATOM 2543 C C . HIS A 1 178 ? 88.074 -0.228 68.680 1.00 10.18 157 HIS A C 1
ATOM 2544 O O . HIS A 1 178 ? 88.365 -0.234 69.879 1.00 10.51 157 HIS A O 1
ATOM 2558 N N . TYR A 1 179 ? 86.915 -0.678 68.211 1.00 10.00 158 TYR A N 1
ATOM 2559 C CA . TYR A 1 179 ? 85.974 -1.432 69.022 1.00 10.19 158 TYR A CA 1
ATOM 2560 C C . TYR A 1 179 ? 85.348 -2.469 68.097 1.00 10.77 158 TYR A C 1
ATOM 2561 O O . TYR A 1 179 ? 85.514 -2.414 66.877 1.00 11.09 158 TYR A O 1
ATOM 2579 N N . TRP A 1 180 ? 84.647 -3.432 68.679 1.00 11.34 159 TRP A N 1
ATOM 2580 C CA . TRP A 1 180 ? 84.081 -4.542 67.925 1.00 12.73 159 TRP A CA 1
ATOM 2581 C C . TRP A 1 180 ? 82.622 -4.245 67.615 1.00 13.09 159 TRP A C 1
ATOM 2582 O O . TRP A 1 180 ? 81.868 -3.837 68.502 1.00 12.95 159 TRP A O 1
ATOM 2603 N N . GLY A 1 181 ? 82.224 -4.470 66.359 1.00 13.88 160 GLY A N 1
ATOM 2604 C CA . GLY A 1 181 ? 80.946 -4.025 65.826 1.00 14.25 160 GLY A CA 1
ATOM 2605 C C . GLY A 1 181 ? 79.739 -4.883 66.118 1.00 15.55 160 GLY A C 1
ATOM 2606 O O . GLY A 1 181 ? 78.644 -4.556 65.651 1.00 16.86 160 GLY A O 1
ATOM 2610 N N . SER A 1 182 ? 79.893 -5.967 66.864 1.00 16.11 161 SER A N 1
ATOM 2611 C CA . SER A 1 182 ? 78.793 -6.859 67.185 1.00 17.74 161 SER A CA 1
ATOM 2612 C C . SER A 1 182 ? 78.844 -7.193 68.666 1.00 17.83 161 SER A C 1
ATOM 2613 O O . SER A 1 182 ? 79.895 -7.111 69.304 1.00 19.49 161 SER A O 1
ATOM 2621 N N . SER A 1 183 ? 77.690 -7.522 69.217 1.00 17.19 162 SER A N 1
ATOM 2622 C CA . SER A 1 183 ? 77.608 -8.002 70.582 1.00 17.30 162 SER A CA 1
ATOM 2623 C C . SER A 1 183 ? 77.382 -9.502 70.641 1.00 17.60 162 SER A C 1
ATOM 2624 O O . SER A 1 183 ? 77.426 -10.088 71.726 1.00 18.52 162 SER A O 1
ATOM 2632 N N . ASP A 1 184 ? 77.184 -10.144 69.498 1.00 17.66 163 ASP A N 1
ATOM 2633 C CA . ASP A 1 184 ? 76.810 -11.547 69.497 1.00 18.26 163 ASP A CA 1
ATOM 2634 C C . ASP A 1 184 ? 77.970 -12.416 69.952 1.00 17.87 163 ASP A C 1
ATOM 2635 O O . ASP A 1 184 ? 79.088 -12.307 69.440 1.00 18.64 163 ASP A O 1
ATOM 2644 N N . GLY A 1 185 ? 77.700 -13.287 70.915 1.00 17.03 164 GLY A N 1
ATOM 2645 C CA . GLY A 1 185 ? 78.688 -14.263 71.299 1.00 17.03 164 GLY A CA 1
ATOM 2646 C C . GLY A 1 185 ? 79.828 -13.724 72.124 1.00 16.47 164 GLY A C 1
ATOM 2647 O O . GLY A 1 185 ? 80.809 -14.439 72.327 1.00 17.56 164 GLY A O 1
ATOM 2651 N N . LEU A 1 186 ? 79.740 -12.491 72.608 1.00 15.52 165 LEU A N 1
ATOM 2652 C CA . LEU A 1 186 ? 80.826 -11.926 73.385 1.00 14.65 165 LEU A CA 1
ATOM 2653 C C . LEU A 1 186 ? 80.783 -12.448 74.814 1.00 14.65 165 LEU A C 1
ATOM 2654 O O . LEU A 1 186 ? 79.754 -12.908 75.315 1.00 16.57 165 LEU A O 1
ATOM 2670 N N . GLU A 1 187 ? 81.939 -12.388 75.463 1.00 13.63 166 GLU A N 1
ATOM 2671 C CA . GLU A 1 187 ? 82.067 -12.727 76.866 1.00 13.81 166 GLU A CA 1
ATOM 2672 C C . GLU A 1 187 ? 81.698 -11.519 77.706 1.00 11.69 166 GLU A C 1
ATOM 2673 O O . GLU A 1 187 ? 81.439 -10.434 77.186 1.00 11.46 166 GLU A O 1
ATOM 2685 N N . THR A 1 188 ? 81.696 -11.703 79.020 1.00 11.65 167 THR A N 1
ATOM 2686 C CA . THR A 1 188 ? 81.333 -10.643 79.945 1.00 10.95 167 THR A CA 1
ATOM 2687 C C . THR A 1 188 ? 82.367 -10.605 81.060 1.00 10.29 167 THR A C 1
ATOM 2688 O O . THR A 1 188 ? 82.669 -11.642 81.659 1.00 11.10 167 THR A O 1
ATOM 2699 N N . LEU A 1 189 ? 82.926 -9.424 81.318 1.00 9.62 168 LEU A N 1
ATOM 2700 C CA . LEU A 1 189 ? 83.875 -9.246 82.406 1.00 9.35 168 LEU A CA 1
ATOM 2701 C C . LEU A 1 189 ? 83.633 -7.868 83.002 1.00 8.70 168 LEU A C 1
ATOM 2702 O O . LEU A 1 189 ? 83.533 -6.881 82.267 1.00 8.77 168 LEU A O 1
ATOM 2718 N N . ASP A 1 190 ? 83.508 -7.800 84.327 1.00 9.32 169 ASP A N 1
ATOM 2719 C CA . ASP A 1 190 ? 83.089 -6.568 85.006 1.00 9.88 169 ASP A CA 1
ATOM 2720 C C . ASP A 1 190 ? 81.855 -5.961 84.342 1.00 9.29 169 ASP A C 1
ATOM 2721 O O . ASP A 1 190 ? 81.719 -4.744 84.226 1.00 9.71 169 ASP A O 1
ATOM 2730 N N . GLY A 1 191 ? 80.935 -6.825 83.917 1.00 9.41 170 GLY A N 1
ATOM 2731 C CA . GLY A 1 191 ? 79.712 -6.374 83.299 1.00 10.22 170 GLY A CA 1
ATOM 2732 C C . GLY A 1 191 ? 79.840 -5.824 81.895 1.00 10.44 170 GLY A C 1
ATOM 2733 O O . GLY A 1 191 ? 78.824 -5.429 81.316 1.00 13.71 170 GLY A O 1
ATOM 2737 N N . TYR A 1 192 ? 81.036 -5.790 81.323 1.00 9.51 171 TYR A N 1
ATOM 2738 C CA . TYR A 1 192 ? 81.261 -5.297 79.976 1.00 9.18 171 TYR A CA 1
ATOM 2739 C C . TYR A 1 192 ? 81.276 -6.460 78.998 1.00 9.40 171 TYR A C 1
ATOM 2740 O O . TYR A 1 192 ? 81.755 -7.554 79.320 1.00 10.61 171 TYR A O 1
ATOM 2758 N N . SER A 1 193 ? 80.745 -6.225 77.801 1.00 9.62 172 SER A N 1
ATOM 2759 C CA . SER A 1 193 ? 80.788 -7.214 76.730 1.00 10.04 172 SER A CA 1
ATOM 2760 C C . SER A 1 193 ? 82.107 -7.099 75.985 1.00 9.87 172 SER A C 1
ATOM 2761 O O . SER A 1 193 ? 82.458 -6.016 75.497 1.00 10.43 172 SER A O 1
ATOM 2769 N N . VAL A 1 194 ? 82.829 -8.222 75.904 1.00 9.76 173 VAL A N 1
ATOM 2770 C CA . VAL A 1 194 ? 84.216 -8.238 75.470 1.00 10.20 173 VAL A CA 1
ATOM 2771 C C . VAL A 1 194 ? 84.456 -9.317 74.429 1.00 10.03 173 VAL A C 1
ATOM 2772 O O . VAL A 1 194 ? 83.936 -10.435 74.529 1.00 11.16 173 VAL A O 1
ATOM 2785 N N . LYS A 1 195 ? 85.295 -8.982 73.452 1.00 10.41 174 LYS A N 1
ATOM 2786 C CA . LYS A 1 195 ? 85.873 -9.923 72.507 1.00 11.37 174 LYS A CA 1
ATOM 2787 C C . LYS A 1 195 ? 87.282 -10.208 73.003 1.00 10.51 174 LYS A C 1
ATOM 2788 O O . LYS A 1 195 ? 88.156 -9.337 72.948 1.00 10.89 174 LYS A O 1
ATOM 2807 N N . HIS A 1 196 ? 87.486 -11.418 73.514 1.00 10.53 175 HIS A N 1
ATOM 2808 C CA . HIS A 1 196 ? 88.726 -11.804 74.176 1.00 10.43 175 HIS A CA 1
ATOM 2809 C C . HIS A 1 196 ? 89.541 -12.634 73.205 1.00 10.44 175 HIS A C 1
ATOM 2810 O O . HIS A 1 196 ? 89.139 -13.738 72.844 1.00 11.09 175 HIS A O 1
ATOM 2824 N N . VAL A 1 197 ? 90.672 -12.096 72.766 1.00 10.01 176 VAL A N 1
ATOM 2825 C CA . VAL A 1 197 ? 91.453 -12.721 71.712 1.00 10.86 176 VAL A CA 1
ATOM 2826 C C . VAL A 1 197 ? 92.938 -12.676 72.034 1.00 10.37 176 VAL A C 1
ATOM 2827 O O . VAL A 1 197 ? 93.414 -11.862 72.827 1.00 10.51 176 VAL A O 1
ATOM 2840 N N . ARG A 1 198 ? 93.680 -13.552 71.373 1.00 10.69 177 ARG A N 1
ATOM 2841 C CA . ARG A 1 198 ? 95.130 -13.520 71.448 1.00 11.94 177 ARG A CA 1
ATOM 2842 C C . ARG A 1 198 ? 95.642 -12.235 70.807 1.00 12.98 177 ARG A C 1
ATOM 2843 O O . ARG A 1 198 ? 95.099 -11.770 69.804 1.00 14.65 177 ARG A O 1
ATOM 2864 N N . GLU A 1 199 ? 96.697 -11.656 71.380 1.00 12.24 178 GLU A N 1
ATOM 2865 C CA . GLU A 1 199 ? 97.299 -10.452 70.805 1.00 13.05 178 GLU A CA 1
ATOM 2866 C C . GLU A 1 199 ? 98.087 -10.839 69.565 1.00 14.92 178 GLU A C 1
ATOM 2867 O O . GLU A 1 199 ? 99.158 -11.450 69.659 1.00 17.93 178 GLU A O 1
ATOM 2879 N N . GLU A 1 200 ? 97.550 -10.492 68.399 1.00 14.80 179 GLU A N 1
ATOM 2880 C CA . GLU A 1 200 ? 98.179 -10.814 67.122 1.00 16.40 179 GLU A CA 1
ATOM 2881 C C . GLU A 1 200 ? 98.178 -9.609 66.188 1.00 16.55 179 GLU A C 1
ATOM 2882 O O . GLU A 1 200 ? 98.125 -9.765 64.965 1.00 17.01 179 GLU A O 1
ATOM 2890 N N . HIS A 1 201 ? 98.244 -8.408 66.742 1.00 16.65 180 HIS A N 1
ATOM 2891 C CA . HIS A 1 201 ? 98.266 -7.226 65.900 1.00 17.00 180 HIS A CA 1
ATOM 2892 C C . HIS A 1 201 ? 99.363 -7.379 64.845 1.00 17.77 180 HIS A C 1
ATOM 2893 O O . HIS A 1 201 ? 100.451 -7.885 65.151 1.00 17.61 180 HIS A O 1
ATOM 2907 N N . PRO A 1 202 ? 99.122 -6.967 63.598 1.00 19.54 181 PRO A N 1
ATOM 2908 C CA . PRO A 1 202 ? 100.105 -7.252 62.539 1.00 20.35 181 PRO A CA 1
ATOM 2909 C C . PRO A 1 202 ? 101.465 -6.596 62.716 1.00 20.74 181 PRO A C 1
ATOM 2910 O O . PRO A 1 202 ? 102.436 -7.099 62.142 1.00 21.65 181 PRO A O 1
ATOM 2921 N N . GLU A 1 203 ? 101.576 -5.498 63.468 1.00 19.95 182 GLU A N 1
ATOM 2922 C CA . GLU A 1 203 ? 102.868 -4.863 63.706 1.00 18.99 182 GLU A CA 1
ATOM 2923 C C . GLU A 1 203 ? 103.411 -5.392 65.024 1.00 17.05 182 GLU A C 1
ATOM 2924 O O . GLU A 1 203 ? 102.885 -5.026 66.083 1.00 15.54 182 GLU A O 1
ATOM 2936 N N . PRO A 1 204 ? 104.430 -6.256 65.026 1.00 17.06 183 PRO A N 1
ATOM 2937 C CA . PRO A 1 204 ? 104.871 -6.833 66.304 1.00 16.03 183 PRO A CA 1
ATOM 2938 C C . PRO A 1 204 ? 105.282 -5.791 67.329 1.00 13.53 183 PRO A C 1
ATOM 2939 O O . PRO A 1 204 ? 105.075 -6.005 68.527 1.00 13.25 183 PRO A O 1
ATOM 2950 N N . GLN A 1 205 ? 105.859 -4.672 66.900 1.00 12.64 184 GLN A N 1
ATOM 2951 C CA . GLN A 1 205 ? 106.347 -3.681 67.842 1.00 12.28 184 GLN A CA 1
ATOM 2952 C C . GLN A 1 205 ? 105.240 -2.777 68.363 1.00 11.37 184 GLN A C 1
ATOM 2953 O O . GLN A 1 205 ? 105.521 -1.895 69.177 1.00 12.50 184 GLN A O 1
ATOM 2967 N N . ALA A 1 206 ? 103.996 -2.979 67.932 1.00 11.12 185 ALA A N 1
ATOM 2968 C CA . ALA A 1 206 ? 102.843 -2.270 68.469 1.00 11.59 185 ALA A CA 1
ATOM 2969 C C . ALA A 1 206 ? 102.047 -3.121 69.440 1.00 11.13 185 ALA A C 1
ATOM 2970 O O . ALA A 1 206 ? 101.085 -2.636 70.037 1.00 12.67 185 ALA A O 1
ATOM 2977 N N . ARG A 1 207 ? 102.415 -4.382 69.606 1.00 10.36 186 ARG A N 1
ATOM 2978 C CA . ARG A 1 207 ? 101.611 -5.294 70.393 1.00 10.84 186 ARG A CA 1
ATOM 2979 C C . ARG A 1 207 ? 101.646 -4.931 71.866 1.00 10.95 186 ARG A C 1
ATOM 2980 O O . ARG A 1 207 ? 102.597 -4.337 72.380 1.00 11.22 186 ARG A O 1
ATOM 3001 N N . GLY A 1 208 ? 100.582 -5.318 72.545 1.00 10.85 187 GLY A N 1
ATOM 3002 C CA . GLY A 1 208 ? 100.496 -5.244 73.981 1.00 11.43 187 GLY A CA 1
ATOM 3003 C C . GLY A 1 208 ? 101.497 -6.151 74.659 1.00 10.35 187 GLY A C 1
ATOM 3004 O O . GLY A 1 208 ? 102.208 -6.943 74.015 1.00 11.16 187 GLY A O 1
ATOM 3008 N N . LEU A 1 209 ? 101.539 -6.045 75.978 1.00 10.55 188 LEU A N 1
ATOM 3009 C CA . LEU A 1 209 ? 102.509 -6.748 76.796 1.00 10.78 188 LEU A CA 1
ATOM 3010 C C . LEU A 1 209 ? 101.947 -8.019 77.414 1.00 11.68 188 LEU A C 1
ATOM 3011 O O . LEU A 1 209 ? 102.691 -8.751 78.069 1.00 13.51 188 LEU A O 1
ATOM 3027 N N . SER A 1 210 ? 100.666 -8.300 77.221 1.00 11.10 189 SER A N 1
ATOM 3028 C CA . SER A 1 210 ? 100.070 -9.560 77.638 1.00 11.23 189 SER A CA 1
ATOM 3029 C C . SER A 1 210 ? 99.858 -10.451 76.416 1.00 11.55 189 SER A C 1
ATOM 3030 O O . SER A 1 210 ? 99.886 -9.989 75.279 1.00 12.28 189 SER A O 1
ATOM 3038 N N . VAL A 1 211 ? 99.616 -11.742 76.655 1.00 11.31 190 VAL A N 1
ATOM 3039 C CA . VAL A 1 211 ? 99.386 -12.648 75.533 1.00 11.48 190 VAL A CA 1
ATOM 3040 C C . VAL A 1 211 ? 98.047 -12.380 74.869 1.00 10.57 190 VAL A C 1
ATOM 3041 O O . VAL A 1 211 ? 97.840 -12.781 73.717 1.00 11.70 190 VAL A O 1
ATOM 3054 N N . ASP A 1 212 ? 97.129 -11.726 75.586 1.00 9.92 191 ASP A N 1
ATOM 3055 C CA . ASP A 1 212 ? 95.751 -11.540 75.171 1.00 9.52 191 ASP A CA 1
ATOM 3056 C C . ASP A 1 212 ? 95.357 -10.074 75.292 1.00 9.65 191 ASP A C 1
ATOM 3057 O O . ASP A 1 212 ? 96.039 -9.263 75.936 1.00 10.27 191 ASP A O 1
ATOM 3066 N N . VAL A 1 213 ? 94.241 -9.747 74.639 1.00 9.07 192 VAL A N 1
ATOM 3067 C CA . VAL A 1 213 ? 93.613 -8.436 74.718 1.00 9.10 192 VAL A CA 1
ATOM 3068 C C . VAL A 1 213 ? 92.106 -8.639 74.790 1.00 8.47 192 VAL A C 1
ATOM 3069 O O . VAL A 1 213 ? 91.586 -9.704 74.461 1.00 9.26 192 VAL A O 1
ATOM 3082 N N . ARG A 1 214 ? 91.395 -7.584 75.195 1.00 8.38 193 ARG A N 1
ATOM 3083 C CA . ARG A 1 214 ? 89.941 -7.578 75.098 1.00 8.62 193 ARG A CA 1
ATOM 3084 C C . ARG A 1 214 ? 89.491 -6.326 74.374 1.00 8.62 193 ARG A C 1
ATOM 3085 O O . ARG A 1 214 ? 89.843 -5.212 74.775 1.00 9.92 193 ARG A O 1
ATOM 3106 N N . TRP A 1 215 ? 88.723 -6.513 73.314 1.00 9.02 194 TRP A N 1
ATOM 3107 C CA . TRP A 1 215 ? 88.032 -5.421 72.652 1.00 9.69 194 TRP A CA 1
ATOM 3108 C C . TRP A 1 215 ? 86.641 -5.291 73.254 1.00 9.64 194 TRP A C 1
ATOM 3109 O O . TRP A 1 215 ? 86.061 -6.267 73.720 1.00 10.69 194 TRP A O 1
ATOM 3130 N N . LEU A 1 216 ? 86.095 -4.083 73.218 1.00 9.75 195 LEU A N 1
ATOM 3131 C CA . LEU A 1 216 ? 84.753 -3.789 73.706 1.00 10.21 195 LEU A CA 1
ATOM 3132 C C . LEU A 1 216 ? 83.788 -3.641 72.538 1.00 10.04 195 LEU A C 1
ATOM 3133 O O . LEU A 1 216 ? 84.181 -3.214 71.452 1.00 10.92 195 LEU A O 1
ATOM 3149 N N . ASP A 1 217 ? 82.512 -3.979 72.766 1.00 10.22 196 ASP A N 1
ATOM 3150 C CA . ASP A 1 217 ? 81.490 -3.495 71.843 1.00 10.55 196 ASP A CA 1
ATOM 3151 C C . ASP A 1 217 ? 81.220 -2.015 72.117 1.00 10.00 196 ASP A C 1
ATOM 3152 O O . ASP A 1 217 ? 81.753 -1.432 73.059 1.00 9.79 196 ASP A O 1
ATOM 3161 N N . ARG A 1 218 ? 80.421 -1.383 71.261 1.00 10.11 197 ARG A N 1
ATOM 3162 C CA . ARG A 1 218 ? 80.266 0.063 71.369 1.00 9.83 197 ARG A CA 1
ATOM 3163 C C . ARG A 1 218 ? 79.617 0.452 72.684 1.00 9.80 197 ARG A C 1
ATOM 3164 O O . ARG A 1 218 ? 80.054 1.397 73.350 1.00 9.67 197 ARG A O 1
ATOM 3185 N N . ALA A 1 219 ? 78.546 -0.247 73.062 1.00 10.48 198 ALA A N 1
ATOM 3186 C CA . ALA A 1 219 ? 77.857 0.105 74.293 1.00 10.90 198 ALA A CA 1
ATOM 3187 C C . ALA A 1 219 ? 78.793 -0.027 75.484 1.00 10.24 198 ALA A C 1
ATOM 3188 O O . ALA A 1 219 ? 78.757 0.789 76.405 1.00 10.47 198 ALA A O 1
ATOM 3195 N N . SER A 1 220 ? 79.628 -1.064 75.492 1.00 9.9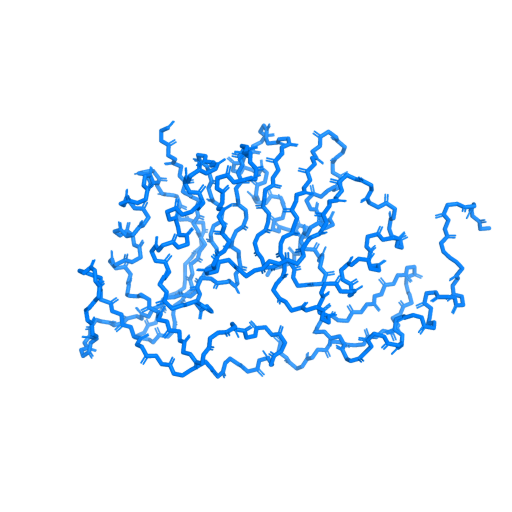2 199 SER A N 1
ATOM 3196 C CA . SER A 1 220 ? 80.522 -1.257 76.623 1.00 9.58 199 SER A CA 1
ATOM 3197 C C . SER A 1 220 ? 81.642 -0.228 76.633 1.00 9.14 199 SER A C 1
ATOM 3198 O O . SER A 1 220 ? 82.086 0.172 77.710 1.00 9.24 199 SER A O 1
ATOM 3206 N N . LEU A 1 221 ? 82.115 0.202 75.460 1.00 9.12 200 LEU A N 1
ATOM 3207 C CA . LEU A 1 221 ? 83.095 1.279 75.407 1.00 8.50 200 LEU A CA 1
ATOM 3208 C C . LEU A 1 221 ? 82.531 2.551 76.016 1.00 8.53 200 LEU A C 1
ATOM 3209 O O . LEU A 1 221 ? 83.189 3.206 76.833 1.00 8.62 200 LEU A O 1
ATOM 3225 N N . PHE A 1 222 ? 81.312 2.926 75.624 1.00 8.84 201 PHE A N 1
ATOM 3226 C CA . PHE A 1 222 ? 80.716 4.141 76.167 1.00 9.39 201 PHE A CA 1
ATOM 3227 C C . PHE A 1 222 ? 80.413 3.983 77.651 1.00 9.61 201 PHE A C 1
ATOM 3228 O O . PHE A 1 222 ? 80.619 4.926 78.425 1.00 10.27 201 PHE A O 1
ATOM 3245 N N . ALA A 1 223 ? 79.949 2.802 78.072 1.00 9.64 202 ALA A N 1
ATOM 3246 C CA . ALA A 1 223 ? 79.736 2.580 79.497 1.00 10.21 202 ALA A CA 1
ATOM 3247 C C . ALA A 1 223 ? 81.041 2.680 80.277 1.00 9.51 202 ALA A C 1
ATOM 3248 O O . ALA A 1 223 ? 81.075 3.251 81.368 1.00 10.10 202 ALA A O 1
ATOM 3255 N N . ALA A 1 224 ? 82.129 2.126 79.732 1.00 8.91 203 ALA A N 1
ATOM 3256 C CA . ALA A 1 224 ? 83.416 2.173 80.425 1.00 8.96 203 ALA A CA 1
ATOM 3257 C C . ALA A 1 224 ? 83.920 3.605 80.554 1.00 8.76 203 ALA A C 1
ATOM 3258 O O . ALA A 1 224 ? 84.482 3.983 81.587 1.00 9.06 203 ALA A O 1
ATOM 3265 N N . LEU A 1 225 ? 83.710 4.425 79.522 1.00 8.67 204 LEU A N 1
ATOM 3266 C CA . LEU A 1 225 ? 84.055 5.839 79.619 1.00 8.90 204 LEU A CA 1
ATOM 3267 C C . LEU A 1 225 ? 83.249 6.514 80.712 1.00 9.49 204 LEU A C 1
ATOM 3268 O O . LEU A 1 225 ? 83.807 7.216 81.568 1.00 9.85 204 LEU A O 1
ATOM 3284 N N A GLU A 1 226 ? 81.924 6.306 80.695 0.57 9.77 205 GLU A N 1
ATOM 3285 N N B GLU A 1 226 ? 81.934 6.310 80.722 0.43 9.89 205 GLU A N 1
ATOM 3286 C CA A GLU A 1 226 ? 81.036 6.889 81.700 0.57 10.97 205 GLU A CA 1
ATOM 3287 C CA B GLU A 1 226 ? 81.117 6.956 81.742 0.43 10.86 205 GLU A CA 1
ATOM 3288 C C A GLU A 1 226 ? 81.443 6.457 83.102 0.57 10.44 205 GLU A C 1
ATOM 3289 C C B GLU A 1 226 ? 81.480 6.466 83.132 0.43 10.49 205 GLU A C 1
ATOM 3290 O O A GLU A 1 226 ? 81.521 7.278 84.023 0.57 11.22 205 GLU A O 1
ATOM 3291 O O B GLU A 1 226 ? 81.556 7.258 84.079 0.43 11.22 205 GLU A O 1
ATOM 3314 N N . ASN A 1 227 ? 81.702 5.163 83.277 1.00 9.68 206 ASN A N 1
ATOM 3315 C CA . ASN A 1 227 ? 81.979 4.622 84.597 1.00 10.28 206 ASN A CA 1
ATOM 3316 C C . ASN A 1 227 ? 83.322 5.093 85.130 1.00 10.25 206 ASN A C 1
ATOM 3317 O O . ASN A 1 227 ? 83.515 5.154 86.350 1.00 12.82 206 ASN A O 1
ATOM 3328 N N . ALA A 1 228 ? 84.258 5.435 84.239 1.00 9.14 207 ALA A N 1
ATOM 3329 C CA . ALA A 1 228 ? 85.521 6.022 84.661 1.00 10.11 207 ALA A CA 1
ATOM 3330 C C . ALA A 1 228 ? 85.356 7.467 85.104 1.00 11.03 207 ALA A C 1
ATOM 3331 O O . ALA A 1 228 ? 86.242 7.997 85.787 1.00 12.48 207 ALA A O 1
ATOM 3338 N N . GLY A 1 229 ? 84.250 8.112 84.727 1.00 11.07 208 GLY A N 1
ATOM 3339 C CA . GLY A 1 229 ? 83.991 9.500 85.048 1.00 11.64 208 GLY A CA 1
ATOM 3340 C C . GLY A 1 229 ? 83.949 10.418 83.852 1.00 11.01 208 GLY A C 1
ATOM 3341 O O . GLY A 1 229 ? 83.667 11.603 84.022 1.00 11.16 208 GLY A O 1
ATOM 3345 N N . PHE A 1 230 ? 84.223 9.925 82.649 1.00 10.65 209 PHE A N 1
ATOM 3346 C CA . PHE A 1 230 ? 84.170 10.748 81.442 1.00 10.74 209 PHE A CA 1
ATOM 3347 C C . PHE A 1 230 ? 82.724 10.779 80.972 1.00 11.42 209 PHE A C 1
ATOM 3348 O O . PHE A 1 230 ? 82.301 10.048 80.075 1.00 12.93 209 PHE A O 1
ATOM 3365 N N . VAL A 1 231 ? 81.953 11.644 81.633 1.00 11.96 210 VAL A N 1
ATOM 3366 C CA . VAL A 1 231 ? 80.508 11.691 81.459 1.00 13.87 210 VAL A CA 1
ATOM 3367 C C . VAL A 1 231 ? 80.090 12.535 80.264 1.00 14.09 210 VAL A C 1
ATOM 3368 O O . VAL A 1 231 ? 78.948 12.420 79.812 1.00 17.11 210 VAL A O 1
ATOM 3381 N N . GLU A 1 232 ? 80.966 13.379 79.741 1.00 12.32 211 GLU A N 1
ATOM 3382 C CA . GLU A 1 232 ? 80.699 14.121 78.518 1.00 13.06 211 GLU A CA 1
ATOM 3383 C C . GLU A 1 232 ? 81.607 13.549 77.440 1.00 12.15 211 GLU A C 1
ATOM 3384 O O . GLU A 1 232 ? 82.834 13.599 77.573 1.00 12.86 211 GLU A O 1
ATOM 3388 N N . ILE A 1 233 ? 81.019 12.982 76.387 1.00 12.26 212 ILE A N 1
ATOM 3389 C CA . ILE A 1 233 ? 81.785 12.325 75.326 1.00 13.05 212 ILE A CA 1
ATOM 3390 C C . ILE A 1 233 ? 81.434 12.994 73.999 1.00 13.46 212 ILE A C 1
ATOM 3391 O O . ILE A 1 233 ? 80.260 13.048 73.625 1.00 16.22 212 ILE A O 1
ATOM 3407 N N . GLU A 1 234 ? 82.448 13.479 73.289 1.00 11.95 213 GLU A N 1
ATOM 3408 C CA . GLU A 1 234 ? 82.318 14.096 71.973 1.00 12.61 213 GLU A CA 1
ATOM 3409 C C . GLU A 1 234 ? 82.958 13.164 70.953 1.00 11.41 213 GLU A C 1
ATOM 3410 O O . GLU A 1 234 ? 84.149 12.861 71.056 1.00 12.20 213 GLU A O 1
ATOM 3422 N N . VAL A 1 235 ? 82.186 12.711 69.972 1.00 10.98 214 VAL A N 1
ATOM 3423 C CA . VAL A 1 235 ? 82.724 11.847 68.928 1.00 11.09 214 VAL A CA 1
ATOM 3424 C C . VAL A 1 235 ? 83.274 12.726 67.817 1.00 11.43 214 VAL A C 1
ATOM 3425 O O . VAL A 1 235 ? 82.532 13.510 67.219 1.00 13.44 214 VAL A O 1
ATOM 3438 N N . LEU A 1 236 ? 84.572 12.604 67.544 1.00 11.05 215 LEU A N 1
ATOM 3439 C CA . LEU A 1 236 ? 85.221 13.362 66.478 1.00 11.93 215 LEU A CA 1
ATOM 3440 C C . LEU A 1 236 ? 85.214 12.621 65.152 1.00 12.06 215 LEU A C 1
ATOM 3441 O O . LEU A 1 236 ? 85.166 13.264 64.095 1.00 14.27 215 LEU A O 1
ATOM 3457 N N . HIS A 1 237 ? 85.245 11.295 65.181 1.00 11.19 216 HIS A N 1
ATOM 3458 C CA . HIS A 1 237 ? 85.321 10.484 63.978 1.00 11.73 216 HIS A CA 1
ATOM 3459 C C . HIS A 1 237 ? 84.816 9.096 64.326 1.00 10.96 216 HIS A C 1
ATOM 3460 O O . HIS A 1 237 ? 85.107 8.596 65.411 1.00 10.72 216 HIS A O 1
ATOM 3474 N N . GLU A 1 238 ? 84.100 8.468 63.405 1.00 11.09 217 GLU A N 1
ATOM 3475 C CA . GLU A 1 238 ? 83.682 7.093 63.621 1.00 11.13 217 GLU A CA 1
ATOM 3476 C C . GLU A 1 238 ? 83.489 6.402 62.280 1.00 12.43 217 GLU A C 1
ATOM 3477 O O . GLU A 1 238 ? 82.892 6.960 61.357 1.00 14.28 217 GLU A O 1
ATOM 3489 N N . ARG A 1 239 ? 84.000 5.178 62.183 1.00 12.15 218 ARG A N 1
ATOM 3490 C CA . ARG A 1 239 ? 83.779 4.310 61.030 1.00 13.48 218 ARG A CA 1
ATOM 3491 C C . ARG A 1 239 ? 83.248 2.991 61.554 1.00 12.42 218 ARG A C 1
ATOM 3492 O O . ARG A 1 239 ? 83.903 2.342 62.375 1.00 12.77 218 ARG A O 1
ATOM 3513 N N . THR A 1 240 ? 82.080 2.585 61.079 1.00 12.47 219 THR A N 1
ATOM 3514 C CA . THR A 1 240 ? 81.458 1.380 61.590 1.00 13.47 219 THR A CA 1
ATOM 3515 C C . THR A 1 240 ? 81.501 0.249 60.576 1.00 14.10 219 THR A C 1
ATOM 3516 O O . THR A 1 240 ? 81.515 0.463 59.359 1.00 15.19 219 THR A O 1
ATOM 3527 N N . SER A 1 241 ? 81.509 -0.959 61.125 1.00 14.53 220 SER A N 1
ATOM 3528 C CA . SER A 1 241 ? 81.342 -2.200 60.388 1.00 16.42 220 SER A CA 1
ATOM 3529 C C . SER A 1 241 ? 80.807 -3.229 61.368 1.00 16.04 220 SER A C 1
ATOM 3530 O O . SER A 1 241 ? 80.755 -3.000 62.577 1.00 15.22 220 SER A O 1
ATOM 3538 N N . ALA A 1 242 ? 80.414 -4.381 60.834 1.00 17.48 221 ALA A N 1
ATOM 3539 C CA . ALA A 1 242 ? 80.008 -5.481 61.695 1.00 19.10 221 ALA A CA 1
ATOM 3540 C C . ALA A 1 242 ? 81.175 -6.052 62.479 1.00 19.81 221 ALA A C 1
ATOM 3541 O O . ALA A 1 242 ? 80.952 -6.745 63.477 1.00 20.76 221 ALA A O 1
ATOM 3548 N N . GLU A 1 243 ? 82.407 -5.782 62.049 1.00 19.61 222 GLU A N 1
ATOM 3549 C CA . GLU A 1 243 ? 83.598 -6.322 62.692 1.00 20.23 222 GLU A CA 1
ATOM 3550 C C . GLU A 1 243 ? 84.414 -5.175 63.277 1.00 18.51 222 GLU A C 1
ATOM 3551 O O . GLU A 1 243 ? 84.004 -4.564 64.269 1.00 18.34 222 GLU A O 1
ATOM 3559 N N . VAL A 1 244 ? 85.554 -4.850 62.675 1.00 17.02 223 VAL A N 1
ATOM 3560 C CA . VAL A 1 244 ? 86.409 -3.815 63.246 1.00 15.69 223 VAL A CA 1
ATOM 3561 C C . VAL A 1 244 ? 85.797 -2.443 62.982 1.00 14.96 223 VAL A C 1
ATOM 3562 O O . VAL A 1 244 ? 85.527 -2.077 61.834 1.00 16.97 223 VAL A O 1
ATOM 3575 N N . CYS A 1 245 ? 85.583 -1.677 64.050 1.00 12.36 224 CYS A N 1
ATOM 3576 C CA . CYS A 1 245 ? 85.132 -0.296 63.988 1.00 11.41 224 CYS A CA 1
ATOM 3577 C C . CYS A 1 245 ? 86.252 0.608 64.487 1.00 11.16 224 CYS A C 1
ATOM 3578 O O . CYS A 1 245 ? 87.122 0.176 65.247 1.00 11.49 224 CYS A O 1
ATOM 3586 N N . ASP A 1 246 ? 86.197 1.880 64.079 1.00 11.10 225 ASP A N 1
ATOM 3587 C CA . ASP A 1 246 ? 87.174 2.887 64.473 1.00 11.19 225 ASP A CA 1
ATOM 3588 C C . ASP A 1 246 ? 86.440 4.057 65.111 1.00 10.45 225 ASP A C 1
ATOM 3589 O O . ASP A 1 246 ? 85.387 4.467 64.617 1.00 10.97 225 ASP A O 1
ATOM 3598 N N . ILE A 1 247 ? 87.001 4.633 66.171 1.00 9.53 226 ILE A N 1
ATOM 3599 C CA . ILE A 1 247 ? 86.386 5.804 66.782 1.00 9.03 226 ILE A CA 1
ATOM 3600 C C . ILE A 1 247 ? 87.467 6.689 67.390 1.00 8.80 226 ILE A C 1
ATOM 3601 O O . ILE A 1 247 ? 88.494 6.214 67.898 1.00 9.17 226 ILE A O 1
ATOM 3617 N N . VAL A 1 248 ? 87.217 7.994 67.338 1.00 8.84 227 VAL A N 1
ATOM 3618 C CA . VAL A 1 248 ? 87.994 8.992 68.057 1.00 8.82 227 VAL A CA 1
ATOM 3619 C C . VAL A 1 248 ? 87.006 9.800 68.876 1.00 8.62 227 VAL A C 1
ATOM 3620 O O . VAL A 1 248 ? 86.060 10.370 68.321 1.00 9.19 227 VAL A O 1
ATOM 3633 N N . VAL A 1 249 ? 87.223 9.855 70.181 1.00 8.55 228 VAL A N 1
ATOM 3634 C CA . VAL A 1 249 ? 86.346 10.604 71.065 1.00 8.92 228 VAL A CA 1
ATOM 3635 C C . VAL A 1 249 ? 87.179 11.453 72.000 1.00 8.69 228 VAL A C 1
ATOM 3636 O O . VAL A 1 249 ? 88.332 11.136 72.320 1.00 9.60 228 VAL A O 1
ATOM 3649 N N . VAL A 1 250 ? 86.568 12.535 72.455 1.00 8.70 229 VAL A N 1
ATOM 3650 C CA . VAL A 1 250 ? 87.073 13.329 73.555 1.00 9.02 229 VAL A CA 1
ATOM 3651 C C . VAL A 1 250 ? 86.162 13.080 74.743 1.00 8.96 229 VAL A C 1
ATOM 3652 O O . VAL A 1 250 ? 84.949 13.299 74.659 1.00 10.22 229 VAL A O 1
ATOM 3665 N N . GLY A 1 251 ? 86.728 12.596 75.836 1.00 9.01 230 GLY A N 1
ATOM 3666 C CA . GLY A 1 251 ? 85.999 12.396 77.073 1.00 9.21 230 GLY A CA 1
ATOM 3667 C C . GLY A 1 251 ? 86.370 13.484 78.063 1.00 9.21 230 GLY A C 1
ATOM 3668 O O . GLY A 1 251 ? 87.548 13.829 78.208 1.00 9.45 230 GLY A O 1
ATOM 3672 N N . ARG A 1 252 ? 85.361 14.003 78.748 1.00 8.90 231 ARG A N 1
ATOM 3673 C CA . ARG A 1 252 ? 85.561 15.033 79.748 1.00 9.11 231 ARG A CA 1
ATOM 3674 C C . ARG A 1 252 ? 84.835 14.649 81.020 1.00 9.57 231 ARG A C 1
ATOM 3675 O O . ARG A 1 252 ? 83.653 14.281 80.999 1.00 10.98 231 ARG A O 1
ATOM 3696 N N . ALA A 1 253 ? 85.558 14.713 82.119 1.00 9.66 232 ALA A N 1
ATOM 3697 C CA . ALA A 1 253 ? 85.047 14.409 83.439 1.00 12.47 232 ALA A CA 1
ATOM 3698 C C . ALA A 1 253 ? 84.828 15.687 84.202 1.00 15.08 232 ALA A C 1
ATOM 3699 O O . ALA A 1 253 ? 85.347 16.748 83.847 1.00 16.87 232 ALA A O 1
ATOM 3706 N N . ARG A 1 254 ? 84.069 15.560 85.274 1.00 16.58 233 ARG A N 1
ATOM 3707 C CA . ARG A 1 254 ? 83.931 16.649 86.214 1.00 17.09 233 ARG A CA 1
ATOM 3708 C C . ARG A 1 254 ? 85.232 16.865 86.964 1.00 17.10 233 ARG A C 1
ATOM 3709 O O . ARG A 1 254 ? 85.702 18.016 87.055 1.00 18.42 233 ARG A O 1
#